Protein AF-A0A8S3X2J8-F1 (afdb_monomer_lite)

Secondary structure (DSSP, 8-state):
---PBPSSTT---BTTTSPBP---S-HHHHHHHTTT--B-SHHHHTS-HHHHHT---BGGGB--TTB-TTSPBPP--S--SS-HHHHHS-----TT---S------SS-EEEEEE-TTSSEEEEEETTS-EEEEESSSS--S-SEEE---SS-EEEEEE-SSEEEEEETTSEEEEEETTTTEEEEEE-SS-EEEEEE-TTSSEEEEEETTTEEEEEETTT--EEEEEES---TTS---EEE-TTSSEEEEE-TTSEEEEEETTT--EEEEEESSSSS---EEEE-SSSS-EEEEETTEEEEE-------

Radius of gyration: 22.68 Å; chains: 1; bounding box: 45×46×76 Å

Foldseek 3Di:
DDFDDFPDPPGPDTCVNANFDQADPDVLLSVLLLLVKQFQDPVPNPDDSVRNNPGRHTPVRTCPQLQDPVGAGDDDDDDAPDDPVCVVVPPDCPPVVDDPDDADEDPADWQDWDAEPSNQWIWTWFQSQKIFIDGPRDPDSHGSDIDNPGPGGWQEWDHYRFWIWIFGQQQWIWIAGSVSRDIDIDRNVFHFNEKDAAPVRQWMWTDGQVQWIWIAGPPVRDTQDIAHDAAAHVASKYKDAELVNQWIWTKHQQQKIFTAGNRPSDTPDIDHRDGNFTFRDKDHDNHFRWIWIDTDPDIDIDDDPPPPD

Structure (mmCIF, N/CA/C/O backbone):
data_AF-A0A8S3X2J8-F1
#
_entry.id   AF-A0A8S3X2J8-F1
#
loop_
_atom_site.group_PDB
_atom_site.id
_atom_site.type_symbol
_atom_site.label_atom_id
_atom_site.label_alt_id
_atom_site.label_comp_id
_atom_site.label_asym_id
_atom_site.label_entity_id
_atom_site.label_seq_id
_atom_site.pdbx_PDB_ins_code
_atom_site.Cartn_x
_atom_site.Cartn_y
_atom_site.Cartn_z
_atom_site.occupancy
_atom_site.B_iso_or_equiv
_atom_site.auth_seq_id
_atom_site.auth_comp_id
_atom_site.auth_asym_id
_atom_site.auth_atom_id
_atom_site.pdbx_PDB_model_num
ATOM 1 N N . MET A 1 1 ? -9.210 -8.186 -51.409 1.00 42.38 1 MET A N 1
ATOM 2 C CA . MET A 1 1 ? -8.776 -7.823 -50.042 1.00 42.38 1 MET A CA 1
ATOM 3 C C . MET A 1 1 ? -7.296 -8.148 -49.924 1.00 42.38 1 MET A C 1
ATOM 5 O O . MET A 1 1 ? -6.915 -9.258 -50.267 1.00 42.38 1 MET A O 1
ATOM 9 N N . VAL A 1 2 ? -6.448 -7.188 -49.550 1.00 43.62 2 VAL A N 1
ATOM 10 C CA . VAL A 1 2 ? -5.004 -7.436 -49.393 1.00 43.62 2 VAL A CA 1
ATOM 11 C C . VAL A 1 2 ? -4.789 -8.102 -48.035 1.00 43.62 2 VAL A C 1
ATOM 13 O O . VAL A 1 2 ? -4.982 -7.473 -46.996 1.00 43.62 2 VAL A O 1
ATOM 16 N N . TYR A 1 3 ? -4.435 -9.385 -48.041 1.00 51.72 3 TYR A N 1
ATOM 17 C CA . TYR A 1 3 ? -4.068 -10.121 -46.835 1.00 51.72 3 TYR A CA 1
ATOM 18 C C . TYR A 1 3 ? -2.726 -9.594 -46.319 1.00 51.72 3 TYR A C 1
ATOM 20 O O . TYR A 1 3 ? -1.675 -9.874 -46.892 1.00 51.72 3 TYR A O 1
ATOM 28 N N . GLU A 1 4 ? -2.750 -8.798 -45.253 1.00 58.69 4 GLU A N 1
ATOM 29 C CA . GLU A 1 4 ? -1.519 -8.364 -44.590 1.00 58.69 4 GLU A CA 1
ATOM 30 C C . GLU A 1 4 ? -0.873 -9.583 -43.902 1.00 58.69 4 GLU A C 1
ATOM 32 O O . GLU A 1 4 ? -1.542 -10.291 -43.151 1.00 58.69 4 GLU A O 1
ATOM 37 N N . LYS A 1 5 ? 0.404 -9.864 -44.192 1.00 66.25 5 LYS A N 1
ATOM 38 C CA . LYS A 1 5 ? 1.158 -11.007 -43.643 1.00 66.25 5 LYS A CA 1
ATOM 39 C C . LYS A 1 5 ? 2.042 -10.579 -42.467 1.00 66.25 5 LYS A C 1
ATOM 41 O O . LYS A 1 5 ? 2.512 -9.443 -42.422 1.00 66.25 5 LYS A O 1
ATOM 46 N N . CYS A 1 6 ? 2.279 -11.503 -41.534 1.00 72.62 6 CYS A N 1
ATOM 47 C CA . CYS A 1 6 ? 3.262 -11.342 -40.458 1.00 72.62 6 CYS A CA 1
ATOM 48 C C . CYS A 1 6 ? 4.673 -11.121 -41.034 1.00 72.62 6 CYS A C 1
ATOM 50 O O . CYS A 1 6 ? 5.041 -11.755 -42.022 1.00 72.62 6 CYS A O 1
ATOM 52 N N . CYS A 1 7 ? 5.477 -10.257 -40.410 1.00 76.56 7 CYS A N 1
ATOM 53 C CA . CYS A 1 7 ? 6.830 -9.941 -40.875 1.00 76.56 7 CYS A CA 1
ATOM 54 C C . CYS A 1 7 ? 7.906 -10.970 -40.481 1.00 76.56 7 CYS A C 1
ATOM 56 O O . CYS A 1 7 ? 9.069 -10.773 -40.821 1.00 76.56 7 CYS A O 1
ATOM 58 N N . ILE A 1 8 ? 7.547 -12.039 -39.761 1.00 78.19 8 ILE A N 1
ATOM 59 C CA . ILE A 1 8 ? 8.467 -13.130 -39.409 1.00 78.19 8 ILE A CA 1
ATOM 60 C C . ILE A 1 8 ? 8.517 -14.150 -40.542 1.00 78.19 8 ILE A C 1
ATOM 62 O O . ILE A 1 8 ? 7.490 -14.682 -40.971 1.00 78.19 8 ILE A O 1
ATOM 66 N N . SER A 1 9 ? 9.730 -14.449 -41.005 1.00 74.56 9 SER A N 1
ATOM 67 C CA . SER A 1 9 ? 9.983 -15.444 -42.049 1.00 74.56 9 SER A CA 1
ATOM 68 C C . SER A 1 9 ? 9.455 -16.823 -41.635 1.00 74.56 9 SER A C 1
ATOM 70 O O . SER A 1 9 ? 9.813 -17.320 -40.569 1.00 74.56 9 SER A O 1
ATOM 72 N N . GLY A 1 10 ? 8.616 -17.444 -42.470 1.00 70.75 10 GLY A N 1
ATOM 73 C CA . GLY A 1 10 ? 8.002 -18.753 -42.189 1.00 70.75 10 GLY A CA 1
ATOM 74 C C . GLY A 1 10 ? 6.707 -18.699 -41.367 1.00 70.75 10 GLY A C 1
ATOM 75 O O . GLY A 1 10 ? 6.120 -19.732 -41.052 1.00 70.75 10 GLY A O 1
ATOM 76 N N . CYS A 1 11 ? 6.217 -17.505 -41.023 1.00 68.12 11 CYS A N 1
ATOM 77 C CA . CYS A 1 11 ? 4.959 -17.336 -40.310 1.00 68.12 11 CYS A CA 1
ATOM 78 C C . CYS A 1 11 ? 3.752 -17.363 -41.272 1.00 68.12 11 CYS A C 1
ATOM 80 O O . CYS A 1 11 ? 3.426 -16.358 -41.900 1.00 68.12 11 CYS A O 1
ATOM 82 N N . ASN A 1 12 ? 3.053 -18.503 -41.353 1.00 67.50 12 ASN A N 1
ATOM 83 C CA . ASN A 1 12 ? 1.915 -18.702 -42.272 1.00 67.50 12 ASN A CA 1
ATOM 84 C C . ASN A 1 12 ? 0.564 -18.125 -41.792 1.00 67.50 12 ASN A C 1
ATOM 86 O O . ASN A 1 12 ? -0.451 -18.320 -42.452 1.00 67.50 12 ASN A O 1
ATOM 90 N N . THR A 1 13 ? 0.518 -17.425 -40.655 1.00 60.56 13 THR A N 1
ATOM 91 C CA . THR A 1 13 ? -0.733 -16.877 -40.099 1.00 60.56 13 THR A CA 1
ATOM 92 C C . THR A 1 13 ? -1.158 -15.598 -40.820 1.00 60.56 13 THR A C 1
ATOM 94 O O . THR A 1 13 ? -0.405 -14.622 -40.884 1.00 60.56 13 THR A O 1
ATOM 97 N N . THR A 1 14 ? -2.387 -15.599 -41.333 1.00 58.81 14 THR A N 1
ATOM 98 C CA . THR A 1 14 ? -3.095 -14.442 -41.898 1.00 58.81 14 THR A CA 1
ATOM 99 C C . THR A 1 14 ? -4.086 -13.872 -40.879 1.00 58.81 14 THR A C 1
ATOM 101 O O . THR A 1 14 ? -4.405 -14.514 -39.877 1.00 58.81 14 THR A O 1
ATOM 104 N N . ARG A 1 15 ? -4.615 -12.674 -41.158 1.00 52.03 15 ARG A N 1
ATOM 105 C CA . ARG A 1 15 ? -5.593 -11.961 -40.315 1.00 52.03 15 ARG A CA 1
ATOM 106 C C . ARG A 1 15 ? -6.897 -12.741 -40.046 1.00 52.03 15 ARG A C 1
ATOM 108 O O . ARG A 1 15 ? -7.597 -12.406 -39.100 1.00 52.03 15 ARG A O 1
ATOM 115 N N . GLU A 1 16 ? -7.212 -13.740 -40.875 1.00 49.22 16 GLU A N 1
ATOM 116 C CA . GLU A 1 16 ? -8.367 -14.643 -40.719 1.00 49.22 16 GLU A CA 1
ATOM 117 C C . GLU A 1 16 ? -8.062 -15.836 -39.800 1.00 49.22 16 GLU A C 1
ATOM 119 O O . GLU A 1 16 ? -8.964 -16.353 -39.155 1.00 49.22 16 GLU A O 1
ATOM 124 N N . THR A 1 17 ? -6.793 -16.250 -39.705 1.00 46.78 17 THR A N 1
ATOM 125 C CA . THR A 1 17 ? -6.368 -17.368 -38.843 1.00 46.78 17 THR A CA 1
ATOM 126 C C . THR A 1 17 ? -5.998 -16.932 -37.426 1.00 46.78 17 THR A C 1
ATOM 128 O O . THR A 1 17 ? -6.131 -17.728 -36.512 1.00 46.78 17 THR A O 1
ATOM 131 N N . HIS A 1 18 ? -5.554 -15.683 -37.240 1.00 47.47 18 HIS A N 1
ATOM 132 C CA . HIS A 1 18 ? -5.238 -15.066 -35.945 1.00 47.47 18 HIS A CA 1
ATOM 133 C C . HIS A 1 18 ? -5.311 -13.536 -36.066 1.00 47.47 18 HIS A C 1
ATOM 135 O O . HIS A 1 18 ? -5.036 -12.977 -37.136 1.00 47.47 18 HIS A O 1
ATOM 141 N N . ARG A 1 19 ? -5.630 -12.821 -34.975 1.00 51.28 19 ARG A N 1
ATOM 142 C CA . ARG A 1 19 ? -5.592 -11.350 -34.985 1.00 51.28 19 ARG A CA 1
ATOM 143 C C . ARG A 1 19 ? -4.129 -10.905 -35.106 1.00 51.28 19 ARG A C 1
ATOM 145 O O . ARG A 1 19 ? -3.283 -11.215 -34.275 1.00 51.28 19 ARG A O 1
ATOM 152 N N . LEU A 1 20 ? -3.798 -10.169 -36.169 1.00 50.56 20 LEU A N 1
ATOM 153 C CA . LEU A 1 20 ? -2.515 -9.461 -36.233 1.00 50.56 20 LEU A CA 1
ATOM 154 C C . LEU A 1 20 ? -2.519 -8.383 -35.149 1.00 50.56 20 LEU A C 1
ATOM 156 O O . LEU A 1 20 ? -3.393 -7.510 -35.168 1.00 50.56 20 LEU A O 1
ATOM 160 N N . PHE A 1 21 ? -1.553 -8.445 -34.233 1.00 49.91 21 PHE A N 1
ATOM 161 C CA . PHE A 1 21 ? -1.440 -7.479 -33.149 1.00 49.91 21 PHE A CA 1
ATOM 162 C C . PHE A 1 21 ? -1.192 -6.093 -33.757 1.00 49.91 21 PHE A C 1
ATOM 164 O O . PHE A 1 21 ? -0.255 -5.887 -34.533 1.00 49.91 21 PHE A O 1
ATOM 171 N N . ARG A 1 22 ? -2.077 -5.139 -33.462 1.00 49.62 22 ARG A N 1
ATOM 172 C CA . ARG A 1 22 ? -1.900 -3.730 -33.817 1.00 49.62 22 ARG A CA 1
ATOM 173 C C . ARG A 1 22 ? -1.877 -2.943 -32.525 1.00 49.62 22 ARG A C 1
ATOM 175 O O . ARG A 1 22 ? -2.877 -2.900 -31.818 1.00 49.62 22 ARG A O 1
ATOM 182 N N . PHE A 1 23 ? -0.747 -2.306 -32.247 1.00 49.66 23 PHE A N 1
ATOM 183 C CA . PHE A 1 23 ? -0.628 -1.434 -31.091 1.00 49.66 23 PHE A CA 1
ATOM 184 C C . PHE A 1 23 ? -1.665 -0.303 -31.156 1.00 49.66 23 PHE A C 1
ATOM 186 O O . PHE A 1 23 ? -1.852 0.264 -32.246 1.00 49.66 23 PHE A O 1
ATOM 193 N N . PRO A 1 24 ? -2.285 0.076 -30.020 1.00 43.91 24 PRO A N 1
ATOM 194 C CA . PRO A 1 24 ? -3.160 1.241 -29.939 1.00 43.91 24 PRO A CA 1
ATOM 195 C C . PRO A 1 24 ? -2.498 2.454 -30.595 1.00 43.91 24 PRO A C 1
ATOM 197 O O . PRO A 1 24 ? -1.284 2.615 -30.502 1.00 43.91 24 PRO A O 1
ATOM 200 N N . ARG A 1 25 ? -3.266 3.305 -31.285 1.00 45.25 25 ARG A N 1
ATOM 201 C CA . ARG A 1 25 ? -2.721 4.529 -31.911 1.00 45.25 25 ARG A CA 1
ATOM 202 C C . ARG A 1 25 ? -2.306 5.596 -30.889 1.00 45.25 25 ARG A C 1
ATOM 204 O O . ARG A 1 25 ? -1.673 6.564 -31.275 1.00 45.25 25 ARG A O 1
ATOM 211 N N . ASN A 1 26 ? -2.689 5.427 -29.624 1.00 48.25 26 ASN A N 1
ATOM 212 C CA . ASN A 1 26 ? -2.302 6.297 -28.522 1.00 48.25 26 ASN A CA 1
ATOM 213 C C . ASN A 1 26 ? -0.931 5.862 -27.982 1.00 48.25 26 ASN A C 1
ATOM 215 O O . ASN A 1 26 ? -0.803 4.749 -27.466 1.00 48.25 26 ASN A O 1
ATOM 219 N N . ASP A 1 27 ? 0.067 6.737 -28.099 1.00 47.94 27 ASP A N 1
ATOM 220 C CA . ASP A 1 27 ? 1.464 6.432 -27.779 1.00 47.94 27 ASP A CA 1
ATOM 221 C C . ASP A 1 27 ? 1.708 6.145 -26.284 1.00 47.94 27 ASP A C 1
ATOM 223 O O . ASP A 1 27 ? 2.544 5.303 -25.956 1.00 47.94 27 ASP A O 1
ATOM 227 N N . ASN A 1 28 ? 0.920 6.732 -25.374 1.00 45.38 28 ASN A N 1
ATOM 228 C CA . ASN A 1 28 ? 1.054 6.491 -23.930 1.00 45.38 28 ASN A CA 1
ATOM 229 C C . ASN A 1 28 ? 0.573 5.085 -23.539 1.00 45.38 28 ASN A C 1
ATOM 231 O O . ASN A 1 28 ? 1.267 4.358 -22.829 1.00 45.38 28 ASN A O 1
ATOM 235 N N . LEU A 1 29 ? -0.576 4.662 -24.077 1.00 44.09 29 LEU A N 1
ATOM 236 C CA . LEU A 1 29 ? -1.101 3.304 -23.885 1.00 44.09 29 LEU A CA 1
ATOM 237 C C . LEU A 1 29 ? -0.198 2.270 -24.561 1.00 44.09 29 LEU A C 1
ATOM 239 O O . LEU A 1 29 ? 0.088 1.213 -24.015 1.00 44.09 29 LEU A O 1
ATOM 243 N N . ARG A 1 30 ? 0.306 2.594 -25.749 1.00 49.44 30 ARG A N 1
ATOM 244 C CA . ARG A 1 30 ? 1.213 1.744 -26.518 1.00 49.44 30 ARG A CA 1
ATOM 245 C C . ARG A 1 30 ? 2.533 1.469 -25.779 1.00 49.44 30 ARG A C 1
ATOM 247 O O . ARG A 1 30 ? 2.997 0.332 -25.801 1.00 49.44 30 ARG A O 1
ATOM 254 N N . ASN A 1 31 ? 3.101 2.461 -25.093 1.00 48.91 31 ASN A N 1
ATOM 255 C CA . ASN A 1 31 ? 4.311 2.290 -24.281 1.00 48.91 31 ASN A CA 1
ATOM 256 C C . ASN A 1 31 ? 4.075 1.446 -23.023 1.00 48.91 31 ASN A C 1
ATOM 258 O O . ASN A 1 31 ? 4.927 0.624 -22.680 1.00 48.91 31 ASN A O 1
ATOM 262 N N . LEU A 1 32 ? 2.916 1.613 -22.380 1.00 46.06 32 LEU A N 1
ATOM 263 C CA . LEU A 1 32 ? 2.507 0.810 -21.229 1.00 46.06 32 LEU A CA 1
ATOM 264 C C . LEU A 1 32 ? 2.232 -0.647 -21.631 1.00 46.06 32 LEU A C 1
ATOM 266 O O . LEU A 1 32 ? 2.653 -1.562 -20.950 1.00 46.06 32 LEU A O 1
ATOM 270 N N . TRP A 1 33 ? 1.625 -0.901 -22.788 1.00 50.66 33 TRP A N 1
ATOM 271 C CA . TRP A 1 33 ? 1.426 -2.267 -23.288 1.00 50.66 33 TRP A CA 1
ATOM 272 C C . TRP A 1 33 ? 2.744 -2.969 -23.657 1.00 50.66 33 TRP A C 1
ATOM 274 O O . TRP A 1 33 ? 2.935 -4.150 -23.372 1.00 50.66 33 TRP A O 1
ATOM 284 N N . MET A 1 34 ? 3.695 -2.238 -24.246 1.00 51.41 34 MET A N 1
ATOM 285 C CA . MET A 1 34 ? 5.025 -2.759 -24.588 1.00 51.41 34 MET A CA 1
ATOM 286 C C . MET A 1 34 ? 5.905 -3.096 -23.375 1.00 51.41 34 MET A C 1
ATOM 288 O O . MET A 1 34 ? 6.981 -3.669 -23.561 1.00 51.41 34 MET A O 1
ATOM 292 N N . SER A 1 35 ? 5.512 -2.739 -22.147 1.00 49.50 35 SER A N 1
ATOM 293 C CA . SER A 1 35 ? 6.215 -3.196 -20.943 1.00 49.50 35 SER A CA 1
ATOM 294 C C . SER A 1 35 ? 5.775 -4.583 -20.469 1.00 49.50 35 SER A C 1
ATOM 296 O O . SER A 1 35 ? 6.534 -5.209 -19.734 1.00 49.50 35 SER A O 1
ATOM 298 N N . PHE A 1 36 ? 4.627 -5.091 -20.933 1.00 47.75 36 PHE A N 1
ATOM 299 C CA . PHE A 1 36 ? 4.082 -6.396 -20.527 1.00 47.75 36 PHE A CA 1
ATOM 300 C C . PHE A 1 36 ? 4.287 -7.507 -21.565 1.00 47.75 36 PHE A C 1
ATOM 302 O O . PHE A 1 36 ? 4.167 -8.686 -21.245 1.00 47.75 36 PHE A O 1
ATOM 309 N N . ILE A 1 37 ? 4.614 -7.152 -22.809 1.00 56.31 37 ILE A N 1
ATOM 310 C CA . ILE A 1 37 ? 4.761 -8.110 -23.906 1.00 56.31 37 ILE A CA 1
ATOM 311 C C . ILE A 1 37 ? 6.216 -8.581 -24.003 1.00 56.31 37 ILE A C 1
ATOM 313 O O . ILE A 1 37 ? 7.116 -7.801 -24.316 1.00 56.31 37 ILE A O 1
ATOM 317 N N . VAL A 1 38 ? 6.437 -9.881 -23.801 1.00 60.84 38 VAL A N 1
ATOM 318 C CA . VAL A 1 38 ? 7.754 -10.515 -23.939 1.00 60.84 38 VAL A CA 1
ATOM 319 C C . VAL A 1 38 ? 7.806 -11.254 -25.277 1.00 60.84 38 VAL A C 1
ATOM 321 O O . VAL A 1 38 ? 7.030 -12.191 -25.491 1.00 60.84 38 VAL A O 1
ATOM 324 N N . PRO A 1 39 ? 8.675 -10.846 -26.220 1.00 63.78 39 PRO A N 1
ATOM 325 C CA . PRO A 1 39 ? 8.840 -11.576 -27.466 1.00 63.78 39 PRO A CA 1
ATOM 326 C C . PRO A 1 39 ? 9.443 -12.953 -27.192 1.00 63.78 39 PRO A C 1
ATOM 328 O O . PRO A 1 39 ? 10.467 -13.061 -26.525 1.00 63.78 39 PRO A O 1
ATOM 331 N N . THR A 1 40 ? 8.842 -14.004 -27.745 1.00 63.69 40 THR A N 1
ATOM 332 C CA . THR A 1 40 ? 9.356 -15.382 -27.640 1.00 63.69 40 THR A CA 1
ATOM 333 C C . THR A 1 40 ? 10.160 -15.788 -28.872 1.00 63.69 40 THR A C 1
ATOM 335 O O . THR A 1 40 ? 10.905 -16.765 -28.846 1.00 63.69 40 THR A O 1
ATOM 338 N N . ASN A 1 41 ? 10.048 -15.028 -29.969 1.00 69.19 41 ASN A N 1
ATOM 339 C CA . ASN A 1 41 ? 10.807 -15.276 -31.189 1.00 69.19 41 ASN A CA 1
ATOM 340 C C . ASN A 1 41 ? 12.198 -14.600 -31.142 1.00 69.19 41 ASN A C 1
ATOM 342 O O . ASN A 1 41 ? 12.262 -13.379 -30.965 1.00 69.19 41 ASN A O 1
ATOM 346 N N . PRO A 1 42 ? 13.302 -15.327 -31.412 1.00 71.75 42 PRO A N 1
ATOM 347 C CA . PRO A 1 42 ? 14.658 -14.768 -31.451 1.00 71.75 42 PRO A CA 1
ATOM 348 C C . PRO A 1 42 ? 14.833 -13.537 -32.356 1.00 71.75 42 PRO A C 1
ATOM 350 O O . PRO A 1 42 ? 15.600 -12.640 -32.020 1.00 71.75 42 PRO A O 1
ATOM 353 N N . GLN A 1 43 ? 14.092 -13.446 -33.469 1.00 73.31 43 GLN A N 1
ATOM 354 C CA . GLN A 1 43 ? 14.133 -12.290 -34.380 1.00 73.31 43 GLN A CA 1
ATOM 355 C C . GLN A 1 43 ? 13.539 -11.011 -33.765 1.00 73.31 43 GLN A C 1
ATOM 357 O O . GLN A 1 43 ? 13.789 -9.918 -34.268 1.00 73.31 43 GLN A O 1
ATOM 362 N N . LEU A 1 44 ? 12.735 -11.140 -32.706 1.00 71.69 44 LEU A N 1
ATOM 363 C CA . LEU A 1 44 ? 12.082 -10.031 -32.011 1.00 71.69 44 LEU A CA 1
ATOM 364 C C . LEU A 1 44 ? 12.775 -9.664 -30.698 1.00 71.69 44 LEU A C 1
ATOM 366 O O . LEU A 1 44 ? 12.769 -8.496 -30.332 1.00 71.69 44 LEU A O 1
ATOM 370 N N . ILE A 1 45 ? 13.376 -10.639 -30.007 1.00 73.25 45 ILE A N 1
ATOM 371 C CA . ILE A 1 45 ? 14.055 -10.448 -28.710 1.00 73.25 45 ILE A CA 1
ATOM 372 C C . ILE A 1 45 ? 15.182 -9.410 -28.806 1.00 73.25 45 ILE A C 1
ATOM 374 O O . ILE A 1 45 ? 15.439 -8.671 -27.861 1.00 73.25 45 ILE A O 1
ATOM 378 N N . VAL A 1 46 ? 15.841 -9.338 -29.962 1.00 71.56 46 VAL A N 1
ATOM 379 C CA . VAL A 1 46 ? 16.964 -8.424 -30.218 1.00 71.56 46 VAL A CA 1
ATOM 380 C C . VAL A 1 46 ? 16.538 -6.999 -30.584 1.00 71.56 46 VAL A C 1
ATOM 382 O O . VAL A 1 46 ? 17.393 -6.134 -30.754 1.00 71.56 46 VAL A O 1
ATOM 385 N N . LEU A 1 47 ? 15.239 -6.747 -30.755 1.00 67.06 47 LEU A N 1
ATOM 386 C CA . LEU A 1 47 ? 14.728 -5.449 -31.188 1.00 67.06 47 LEU A CA 1
ATOM 387 C C . LEU A 1 47 ? 14.481 -4.526 -29.993 1.00 67.06 47 LEU A C 1
ATOM 389 O O . LEU A 1 47 ? 13.986 -4.946 -28.947 1.00 67.06 47 LEU A O 1
ATOM 393 N N . SER A 1 48 ? 14.764 -3.235 -30.171 1.00 64.50 48 SER A N 1
ATOM 394 C CA . SER A 1 48 ? 14.346 -2.215 -29.208 1.00 64.50 48 SER A CA 1
ATOM 395 C C . SER A 1 48 ? 12.816 -2.083 -29.180 1.00 64.50 48 SER A C 1
ATOM 397 O O . SER A 1 48 ? 12.123 -2.436 -30.141 1.00 64.50 48 SER A O 1
ATOM 399 N N . LYS A 1 49 ? 12.265 -1.522 -28.094 1.00 61.41 49 LYS A N 1
ATOM 400 C CA . LYS A 1 49 ? 10.815 -1.276 -27.975 1.00 61.41 49 LYS A CA 1
ATOM 401 C C . LYS A 1 49 ? 10.277 -0.462 -29.161 1.00 61.41 49 LYS A C 1
ATOM 403 O O . LYS A 1 49 ? 9.270 -0.837 -29.749 1.00 61.41 49 LYS A O 1
ATOM 408 N N . GLU A 1 50 ? 10.992 0.580 -29.582 1.00 64.06 50 GLU A N 1
ATOM 409 C CA . GLU A 1 50 ? 10.635 1.416 -30.741 1.00 64.06 50 GLU A CA 1
ATOM 410 C C . GLU A 1 50 ? 10.658 0.648 -32.071 1.00 64.06 50 GLU A C 1
ATOM 412 O O . GLU A 1 50 ? 9.820 0.864 -32.949 1.00 64.06 50 GLU A O 1
ATOM 417 N N . GLN A 1 51 ? 11.597 -0.287 -32.227 1.00 69.50 51 GLN A N 1
ATOM 418 C CA . GLN A 1 51 ? 11.664 -1.141 -33.409 1.00 69.50 51 GLN A CA 1
ATOM 419 C C . GLN A 1 51 ? 10.499 -2.133 -33.446 1.00 69.50 51 GLN A C 1
ATOM 421 O O . GLN A 1 51 ? 9.934 -2.350 -34.518 1.00 69.50 51 GLN A O 1
ATOM 426 N N . LEU A 1 52 ? 10.099 -2.691 -32.298 1.00 67.19 52 LEU A N 1
ATOM 427 C CA . LEU A 1 52 ? 8.947 -3.591 -32.188 1.00 67.19 52 LEU A CA 1
ATOM 428 C C . LEU A 1 52 ? 7.626 -2.890 -32.532 1.00 67.19 52 LEU A C 1
ATOM 430 O O . LEU A 1 52 ? 6.800 -3.476 -33.231 1.00 67.19 52 LEU A O 1
ATOM 434 N N . LEU A 1 53 ? 7.462 -1.621 -32.143 1.00 62.56 53 LEU A N 1
ATOM 435 C CA . LEU A 1 53 ? 6.261 -0.822 -32.436 1.00 62.56 53 LEU A CA 1
ATOM 436 C C . LEU A 1 53 ? 5.973 -0.655 -33.932 1.00 62.56 53 LEU A C 1
ATOM 438 O O . LEU A 1 53 ? 4.818 -0.510 -34.337 1.00 62.56 53 LEU A O 1
ATOM 442 N N . ASN A 1 54 ? 7.018 -0.712 -34.755 1.00 66.88 54 ASN A N 1
ATOM 443 C CA . ASN A 1 54 ? 6.927 -0.548 -36.202 1.00 66.88 54 ASN A CA 1
ATOM 444 C C . ASN A 1 54 ? 6.811 -1.882 -36.960 1.00 66.88 54 ASN A C 1
ATOM 446 O O . ASN A 1 54 ? 6.711 -1.894 -38.191 1.00 66.88 54 ASN A O 1
ATOM 450 N N . LYS A 1 55 ? 6.821 -3.020 -36.254 1.00 68.94 55 LYS A N 1
ATOM 451 C CA . LYS A 1 55 ? 6.742 -4.355 -36.856 1.00 68.94 55 LYS A CA 1
ATOM 452 C C . LYS A 1 55 ? 5.317 -4.896 -36.800 1.00 68.94 55 LYS A C 1
ATOM 454 O O . LYS A 1 55 ? 4.600 -4.751 -35.817 1.00 68.94 55 LYS A O 1
ATOM 459 N N . ARG A 1 56 ? 4.906 -5.568 -37.879 1.00 69.56 56 ARG A N 1
ATOM 460 C CA . ARG A 1 56 ? 3.618 -6.272 -37.956 1.00 69.56 56 ARG A CA 1
ATOM 461 C C . ARG A 1 56 ? 3.836 -7.738 -37.634 1.00 69.56 56 ARG A C 1
ATOM 463 O O . ARG A 1 56 ? 4.221 -8.519 -38.502 1.00 69.56 56 ARG A O 1
ATOM 470 N N . VAL A 1 57 ? 3.602 -8.094 -36.383 1.00 68.69 57 VAL A N 1
ATOM 471 C CA . VAL A 1 57 ? 3.929 -9.409 -35.841 1.00 68.69 57 VAL A CA 1
ATOM 472 C C . VAL A 1 57 ? 2.647 -10.103 -35.384 1.00 68.69 57 VAL A C 1
ATOM 474 O O . VAL A 1 57 ? 1.738 -9.476 -34.845 1.00 68.69 57 VAL A O 1
ATOM 477 N N . CYS A 1 58 ? 2.549 -11.405 -35.640 1.00 64.06 58 CYS A N 1
ATOM 478 C CA . CYS A 1 58 ? 1.455 -12.225 -35.131 1.00 64.06 58 CYS A CA 1
ATOM 479 C C . CYS A 1 58 ? 1.601 -12.441 -33.617 1.00 64.06 58 CYS A C 1
ATOM 481 O O . CYS A 1 58 ? 2.708 -12.676 -33.137 1.00 64.06 58 CYS A O 1
ATOM 483 N N . GLU A 1 59 ? 0.478 -12.419 -32.898 1.00 58.91 59 GLU A N 1
ATOM 484 C CA . GLU A 1 59 ? 0.397 -12.614 -31.444 1.00 58.91 59 GLU A CA 1
ATOM 485 C C . GLU A 1 59 ? 1.138 -13.864 -30.945 1.00 58.91 59 GLU A C 1
ATOM 487 O O . GLU A 1 59 ? 1.811 -13.800 -29.928 1.00 58.91 59 GLU A O 1
ATOM 492 N N . LYS A 1 60 ? 1.155 -14.954 -31.723 1.00 63.19 60 LYS A N 1
ATOM 493 C CA . LYS A 1 60 ? 1.849 -16.214 -31.391 1.00 63.19 60 LYS A CA 1
ATOM 494 C C . LYS A 1 60 ? 3.371 -16.114 -31.196 1.00 63.19 60 LYS A C 1
ATOM 496 O O . LYS A 1 60 ? 4.000 -17.085 -30.791 1.00 63.19 60 LYS A O 1
ATOM 501 N N . HIS A 1 61 ? 3.986 -15.002 -31.601 1.00 64.25 61 HIS A N 1
ATOM 502 C CA . HIS A 1 61 ? 5.422 -14.746 -31.420 1.00 64.25 61 HIS A CA 1
ATOM 503 C C . HIS A 1 61 ? 5.734 -13.921 -30.169 1.00 64.25 61 HIS A C 1
ATOM 505 O O . HIS A 1 61 ? 6.889 -13.553 -29.935 1.00 64.25 61 HIS A O 1
ATOM 511 N N . PHE A 1 62 ? 4.701 -13.632 -29.392 1.00 62.03 62 PHE A N 1
ATOM 512 C CA . PHE A 1 62 ? 4.776 -13.063 -28.067 1.00 62.03 62 PHE A CA 1
ATOM 513 C C . PHE A 1 62 ? 4.229 -14.087 -27.078 1.00 62.03 62 PHE A C 1
ATOM 515 O O . PHE A 1 62 ? 3.412 -14.935 -27.444 1.00 62.03 62 PHE A O 1
ATOM 522 N N . ASP A 1 63 ? 4.698 -14.036 -25.837 1.00 55.31 63 ASP A N 1
ATOM 523 C CA . ASP A 1 63 ? 4.158 -14.888 -24.784 1.00 55.31 63 ASP A CA 1
ATOM 524 C C . ASP A 1 63 ? 2.768 -14.372 -24.374 1.00 55.31 63 ASP A C 1
ATOM 526 O O . ASP A 1 63 ? 2.625 -13.547 -23.476 1.00 55.31 63 ASP A O 1
ATOM 530 N N . ILE A 1 64 ? 1.736 -14.797 -25.109 1.00 46.84 64 ILE A N 1
ATOM 531 C CA . ILE A 1 64 ? 0.318 -14.572 -24.774 1.00 46.84 64 ILE A CA 1
ATOM 532 C C . ILE A 1 64 ? -0.190 -15.582 -23.744 1.00 46.84 64 ILE A C 1
ATOM 534 O O . ILE A 1 64 ? -1.280 -15.407 -23.207 1.00 46.84 64 ILE A O 1
ATOM 538 N N . PHE A 1 65 ? 0.589 -16.622 -23.438 1.00 42.56 65 PHE A N 1
ATOM 539 C CA . PHE A 1 65 ? 0.183 -17.683 -22.520 1.00 42.56 65 PHE A CA 1
ATOM 540 C C . PHE A 1 65 ? 0.299 -17.284 -21.058 1.00 42.56 65 PHE A C 1
ATOM 542 O O . PHE A 1 65 ? 0.100 -18.120 -20.189 1.00 42.56 65 PHE A O 1
ATOM 549 N N . GLN A 1 66 ? 0.562 -16.014 -20.760 1.00 46.22 66 GLN A N 1
ATOM 550 C CA . GLN A 1 66 ? 0.530 -15.573 -19.385 1.00 46.22 66 GLN A CA 1
ATOM 551 C C . GLN A 1 66 ? -0.864 -15.549 -18.799 1.00 46.22 66 GLN A C 1
ATOM 553 O O . GLN A 1 66 ? -0.881 -15.472 -17.596 1.00 46.22 66 GLN A O 1
ATOM 558 N N . PHE A 1 67 ? -1.983 -15.650 -19.525 1.00 44.16 67 PHE A N 1
ATOM 559 C CA . PHE A 1 67 ? -3.309 -15.643 -18.895 1.00 44.16 67 PHE A CA 1
ATOM 560 C C . PHE A 1 67 ? -4.256 -16.702 -19.475 1.00 44.16 67 PHE A C 1
ATOM 562 O O . PHE A 1 67 ? -4.241 -16.956 -20.678 1.00 44.16 67 PHE A O 1
ATOM 569 N N . ASP A 1 68 ? -5.060 -17.338 -18.621 1.00 42.44 68 ASP A N 1
ATOM 570 C CA . ASP A 1 68 ? -6.132 -18.240 -19.040 1.00 42.44 68 ASP A CA 1
ATOM 571 C C . ASP A 1 68 ? -7.334 -17.467 -19.616 1.00 42.44 68 ASP A C 1
ATOM 573 O O . ASP A 1 68 ? -7.374 -16.234 -19.634 1.00 42.44 68 ASP A O 1
ATOM 577 N N . ASN A 1 69 ? -8.337 -18.203 -20.099 1.00 35.00 69 ASN A N 1
ATOM 578 C CA . ASN A 1 69 ? -9.554 -17.623 -20.679 1.00 35.00 69 ASN A CA 1
ATOM 579 C C . ASN A 1 69 ? -10.396 -16.822 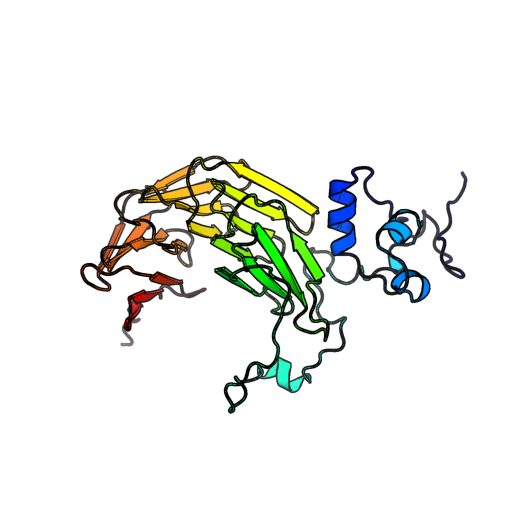-19.662 1.00 35.00 69 ASN A C 1
ATOM 581 O O . ASN A 1 69 ? -11.329 -16.132 -20.069 1.00 35.00 69 ASN A O 1
ATOM 585 N N . GLU A 1 70 ? -10.078 -16.909 -18.366 1.00 37.44 70 GLU A N 1
ATOM 586 C CA . GLU A 1 70 ? -10.684 -16.138 -17.274 1.00 37.44 70 GLU A CA 1
ATOM 587 C C . GLU A 1 70 ? -9.818 -14.928 -16.866 1.00 37.44 70 GLU A C 1
ATOM 589 O O . GLU A 1 70 ? -10.192 -14.164 -15.976 1.00 37.44 70 GLU A O 1
ATOM 594 N N . GLY A 1 71 ? -8.672 -14.712 -17.522 1.00 33.72 71 GLY A N 1
ATOM 595 C CA . GLY A 1 71 ? -7.758 -13.610 -17.233 1.00 33.72 71 GLY A CA 1
ATOM 596 C C . GLY A 1 71 ? -6.859 -13.839 -16.014 1.00 33.72 71 GLY A C 1
ATOM 597 O O . GLY A 1 71 ? -6.362 -12.858 -15.458 1.00 33.72 71 GLY A O 1
ATOM 598 N N . ARG A 1 72 ? -6.634 -15.093 -15.587 1.00 38.50 72 ARG A N 1
ATOM 599 C CA . ARG A 1 72 ? -5.701 -15.456 -14.498 1.00 38.50 72 ARG A CA 1
ATOM 600 C C . ARG A 1 72 ? -4.350 -15.881 -15.030 1.00 38.50 72 ARG A C 1
ATOM 602 O O . ARG A 1 72 ? -4.288 -16.547 -16.057 1.00 38.50 72 ARG A O 1
ATOM 609 N N . ARG A 1 73 ? -3.266 -15.535 -14.329 1.00 42.41 73 ARG A N 1
ATOM 610 C CA . ARG A 1 73 ? -1.925 -15.738 -14.876 1.00 42.41 73 ARG A CA 1
ATOM 611 C C . ARG A 1 73 ? -1.523 -17.225 -14.889 1.00 42.41 73 ARG A C 1
ATOM 613 O O . ARG A 1 73 ? -1.527 -17.843 -13.830 1.00 42.41 73 ARG A O 1
ATOM 620 N N . LEU A 1 74 ? -1.135 -17.814 -16.026 1.00 41.06 74 LEU A N 1
ATOM 621 C CA . LEU A 1 74 ? -0.602 -19.187 -16.050 1.00 41.06 74 LEU A CA 1
ATOM 622 C C . LEU A 1 74 ? 0.861 -19.188 -15.576 1.00 41.06 74 LEU A C 1
ATOM 624 O O . LEU A 1 74 ? 1.691 -18.408 -16.049 1.00 41.06 74 LEU A O 1
ATOM 628 N N . ARG A 1 75 ? 1.171 -20.054 -14.603 1.00 39.75 75 ARG A N 1
ATOM 629 C CA . ARG A 1 75 ? 2.509 -20.182 -14.012 1.00 39.75 75 ARG A CA 1
ATOM 630 C C . ARG A 1 75 ? 3.500 -20.815 -15.001 1.00 39.75 75 ARG A C 1
ATOM 632 O O . ARG A 1 75 ? 3.156 -21.748 -15.719 1.00 39.75 75 ARG A O 1
ATOM 639 N N . TYR A 1 76 ? 4.752 -20.358 -14.907 1.00 40.53 76 TYR A N 1
ATOM 640 C CA . TYR A 1 76 ? 5.982 -20.937 -15.478 1.00 40.53 76 TYR A CA 1
ATOM 641 C C . TYR A 1 76 ? 6.277 -20.651 -16.964 1.00 40.53 76 TYR A C 1
ATOM 643 O O . TYR A 1 76 ? 6.000 -21.464 -17.839 1.00 40.53 76 TYR A O 1
ATOM 651 N N . SER A 1 77 ? 6.990 -19.552 -17.245 1.00 34.25 77 SER A N 1
ATOM 652 C CA . SER A 1 77 ? 7.746 -19.413 -18.508 1.00 34.25 77 SER A CA 1
ATOM 653 C C . SER A 1 77 ? 9.154 -18.809 -18.372 1.00 34.25 77 SER A C 1
ATOM 655 O O . SER A 1 77 ? 9.796 -18.511 -19.378 1.00 34.25 77 SER A O 1
ATOM 657 N N . TYR A 1 78 ? 9.705 -18.720 -17.155 1.00 31.44 78 TYR A N 1
ATOM 658 C CA . TYR A 1 78 ? 11.118 -18.374 -16.953 1.00 31.44 78 TYR A CA 1
ATOM 659 C C . TYR A 1 78 ? 11.885 -19.534 -16.317 1.00 31.44 78 TYR A C 1
ATOM 661 O O . TYR A 1 78 ? 11.343 -20.187 -15.422 1.00 31.44 78 TYR A O 1
ATOM 669 N N . PRO A 1 79 ? 13.146 -19.788 -16.721 1.00 32.47 79 PRO A N 1
ATOM 670 C CA . PRO A 1 79 ? 14.027 -20.667 -15.970 1.00 32.47 79 PRO A CA 1
ATOM 671 C C . PRO A 1 79 ? 14.236 -20.057 -14.583 1.00 32.47 79 PRO A C 1
ATOM 673 O O . PRO A 1 79 ? 14.951 -19.068 -14.414 1.00 32.47 79 PRO A O 1
ATOM 676 N N . SER A 1 80 ? 13.548 -20.632 -13.602 1.00 37.00 80 SER A N 1
ATOM 677 C CA . SER A 1 80 ? 13.718 -20.309 -12.197 1.00 37.00 80 SER A CA 1
ATOM 678 C C . SER A 1 80 ? 15.157 -20.614 -11.777 1.00 37.00 80 SER A C 1
ATOM 680 O O . SER A 1 80 ? 15.693 -21.680 -12.074 1.00 37.00 80 SER A O 1
ATOM 682 N N . LEU A 1 81 ? 15.797 -19.672 -11.081 1.00 40.56 81 LEU A N 1
ATOM 683 C CA . LEU A 1 81 ? 17.086 -19.911 -10.418 1.00 40.56 81 LEU A CA 1
ATOM 684 C C . LEU A 1 81 ? 16.951 -20.732 -9.137 1.00 40.56 81 LEU A C 1
ATOM 686 O O . LEU A 1 81 ? 17.967 -21.157 -8.596 1.00 40.56 81 LEU A O 1
ATOM 690 N N . LEU A 1 82 ? 15.718 -20.917 -8.674 1.00 39.78 82 LEU A N 1
ATOM 691 C CA . LEU A 1 82 ? 15.358 -21.816 -7.596 1.00 39.78 82 LEU A CA 1
ATOM 692 C C . LEU A 1 82 ? 14.937 -23.150 -8.212 1.00 39.78 82 LEU A C 1
ATOM 694 O O . LEU A 1 82 ? 14.098 -23.191 -9.114 1.00 39.78 82 LEU A O 1
ATOM 698 N N . THR A 1 83 ? 15.531 -24.235 -7.743 1.00 45.38 83 THR A N 1
ATOM 699 C CA . THR A 1 83 ? 15.069 -25.593 -8.029 1.00 45.38 83 THR A CA 1
ATOM 700 C C . THR A 1 83 ? 13.612 -25.757 -7.591 1.00 45.38 83 THR A C 1
ATOM 702 O O . THR A 1 83 ? 13.157 -25.076 -6.672 1.00 45.38 83 THR A O 1
ATOM 705 N N . ASP A 1 84 ? 12.876 -26.687 -8.201 1.00 45.53 84 ASP A N 1
ATOM 706 C CA . ASP A 1 84 ? 11.475 -26.949 -7.833 1.00 45.53 84 ASP A CA 1
ATOM 707 C C . ASP A 1 84 ? 11.311 -27.238 -6.327 1.00 45.53 84 ASP A C 1
ATOM 709 O O . ASP A 1 84 ? 10.307 -26.861 -5.729 1.00 45.53 84 ASP A O 1
ATOM 713 N N . ASN A 1 85 ? 12.343 -27.799 -5.684 1.00 42.22 85 ASN A N 1
ATOM 714 C CA . ASN A 1 85 ? 12.405 -27.986 -4.232 1.00 42.22 85 ASN A CA 1
ATOM 715 C C . ASN A 1 85 ? 12.529 -26.671 -3.443 1.00 42.22 85 ASN A C 1
ATOM 717 O O . ASN A 1 85 ? 11.901 -26.530 -2.400 1.00 42.22 85 ASN A O 1
ATOM 721 N N . GLU A 1 86 ? 13.316 -25.702 -3.910 1.00 44.00 86 GLU A N 1
ATOM 722 C CA . GLU A 1 86 ? 13.463 -24.387 -3.262 1.00 44.00 86 GLU A CA 1
ATOM 723 C C . GLU A 1 86 ? 12.194 -23.530 -3.397 1.00 44.00 86 GLU A C 1
ATOM 725 O O . GLU A 1 86 ? 11.897 -22.719 -2.521 1.00 44.00 86 GLU A O 1
ATOM 730 N N . ILE A 1 87 ? 11.423 -23.734 -4.469 1.00 48.22 87 ILE A N 1
ATOM 731 C CA . ILE A 1 87 ? 10.107 -23.112 -4.662 1.00 48.22 87 ILE A CA 1
ATOM 732 C C . ILE A 1 87 ? 9.056 -23.803 -3.784 1.00 48.22 87 ILE A C 1
ATOM 734 O O . ILE A 1 87 ? 8.277 -23.128 -3.117 1.00 48.22 87 ILE A O 1
ATOM 738 N N . ALA A 1 88 ? 9.043 -25.141 -3.755 1.00 43.72 88 ALA A N 1
ATOM 739 C CA . ALA A 1 88 ? 8.060 -25.928 -3.008 1.00 43.72 88 ALA A CA 1
ATOM 740 C C . ALA A 1 88 ? 8.219 -25.821 -1.484 1.00 43.72 88 ALA A C 1
ATOM 742 O O . ALA A 1 88 ? 7.232 -25.914 -0.758 1.00 43.72 88 ALA A O 1
ATOM 743 N N . HIS A 1 89 ? 9.443 -25.617 -0.995 1.00 43.91 89 HIS A N 1
ATOM 744 C CA . HIS A 1 89 ? 9.717 -25.514 0.439 1.00 43.91 89 HIS A CA 1
ATOM 745 C C . HIS A 1 89 ? 9.858 -24.076 0.944 1.00 43.91 89 HIS A C 1
ATOM 747 O O . HIS A 1 89 ? 9.976 -23.881 2.154 1.00 43.91 89 HIS A O 1
ATOM 753 N N . GLY A 1 90 ? 9.814 -23.085 0.041 1.00 42.97 90 GLY A N 1
ATOM 754 C CA . GLY A 1 90 ? 10.309 -21.740 0.305 1.00 42.97 90 GLY A CA 1
ATOM 755 C C . GLY A 1 90 ? 11.805 -21.800 0.606 1.00 42.97 90 GLY A C 1
ATOM 756 O O . GLY A 1 90 ? 12.272 -22.655 1.350 1.00 42.97 90 GLY A O 1
ATOM 757 N N . VAL A 1 91 ? 12.615 -20.909 0.045 1.00 45.59 91 VAL A N 1
ATOM 758 C CA . VAL A 1 91 ? 13.986 -20.779 0.547 1.00 45.59 91 VAL A CA 1
ATOM 759 C C . VAL A 1 91 ? 13.853 -20.252 1.979 1.00 45.59 91 VAL A C 1
ATOM 761 O O . VAL A 1 91 ? 13.436 -19.099 2.131 1.00 45.59 91 VAL A O 1
ATOM 764 N N . PRO A 1 92 ? 14.155 -21.033 3.040 1.00 45.06 92 PRO A N 1
ATOM 765 C CA . PRO A 1 92 ? 14.311 -20.422 4.348 1.00 45.06 92 PRO A CA 1
ATOM 766 C C . PRO A 1 92 ? 15.388 -19.355 4.175 1.00 45.06 92 PRO A C 1
ATOM 768 O O . PRO A 1 92 ? 16.367 -19.616 3.468 1.00 45.06 92 PRO A O 1
ATOM 771 N N . LEU A 1 93 ? 15.197 -18.164 4.767 1.00 46.19 93 LEU A N 1
ATOM 772 C CA . LEU A 1 93 ? 16.269 -17.178 4.961 1.00 46.19 93 LEU A CA 1
ATOM 773 C C . LEU A 1 93 ? 17.557 -17.968 5.143 1.00 46.19 93 LEU A C 1
ATOM 775 O O . LEU A 1 93 ? 17.640 -18.758 6.087 1.00 46.19 93 LEU A O 1
ATOM 779 N N . THR A 1 94 ? 18.470 -17.884 4.169 1.00 45.88 94 THR A N 1
ATOM 780 C CA . THR A 1 94 ? 19.689 -18.691 4.190 1.00 45.88 94 THR A CA 1
ATOM 781 C C . THR A 1 94 ? 20.249 -18.565 5.597 1.00 45.88 94 THR A C 1
ATOM 783 O O . THR A 1 94 ? 20.295 -17.454 6.121 1.00 45.88 94 THR A O 1
ATOM 786 N N . ALA A 1 95 ? 20.604 -19.675 6.253 1.00 52.66 95 ALA A N 1
ATOM 787 C CA . ALA A 1 95 ? 21.007 -19.686 7.669 1.00 52.66 95 ALA A CA 1
ATOM 788 C C . ALA A 1 95 ? 22.141 -18.683 8.010 1.00 52.66 95 ALA A C 1
ATOM 790 O O . ALA A 1 95 ? 22.472 -18.467 9.170 1.00 52.66 95 ALA A O 1
ATOM 791 N N . THR A 1 96 ? 22.734 -18.065 6.985 1.00 60.03 96 THR A N 1
ATOM 792 C CA . THR A 1 96 ? 23.732 -17.000 7.007 1.00 60.03 96 THR A CA 1
ATOM 793 C C . THR A 1 96 ? 23.176 -15.575 7.174 1.00 60.03 96 THR A C 1
ATOM 795 O O . THR A 1 96 ? 23.971 -14.669 7.417 1.00 60.03 96 THR A O 1
ATOM 798 N N . GLY A 1 97 ? 21.868 -15.330 7.010 1.00 66.69 97 GLY A N 1
ATOM 799 C CA . GLY A 1 97 ? 21.244 -13.999 7.101 1.00 66.69 97 GLY A CA 1
ATOM 800 C C . GLY A 1 97 ? 21.690 -13.001 6.020 1.00 66.69 97 GLY A C 1
ATOM 801 O O . GLY A 1 97 ? 21.492 -11.796 6.167 1.00 66.69 97 GLY A O 1
ATOM 802 N N . GLN A 1 98 ? 22.334 -13.473 4.947 1.00 76.12 98 GLN A N 1
ATOM 803 C CA . GLN A 1 98 ? 22.897 -12.620 3.895 1.00 76.12 98 GLN A CA 1
ATOM 804 C C . GLN A 1 98 ? 21.872 -12.333 2.785 1.00 76.12 98 GLN A C 1
ATOM 806 O O . GLN A 1 98 ? 21.140 -13.241 2.381 1.00 76.12 98 GLN A O 1
ATOM 811 N N . PRO A 1 99 ? 21.839 -11.107 2.219 1.00 77.75 99 PRO A N 1
ATOM 812 C CA . PRO A 1 99 ? 20.949 -10.795 1.108 1.00 77.75 99 PRO A CA 1
ATOM 813 C C . PRO A 1 99 ? 21.333 -11.612 -0.131 1.00 77.75 99 PRO A C 1
ATOM 815 O O . PRO A 1 99 ? 22.459 -11.527 -0.618 1.00 77.75 99 PRO A O 1
ATOM 818 N N . ILE A 1 100 ? 20.372 -12.357 -0.682 1.00 79.19 100 ILE A N 1
ATOM 819 C CA . ILE A 1 100 ? 20.569 -13.164 -1.898 1.00 79.19 100 ILE A CA 1
ATOM 820 C C . ILE A 1 100 ? 20.799 -12.254 -3.119 1.00 79.19 100 ILE A C 1
ATOM 822 O O . ILE A 1 100 ? 21.571 -12.591 -4.018 1.00 79.19 100 ILE A O 1
ATOM 826 N N . ARG A 1 101 ? 20.144 -11.082 -3.162 1.00 80.44 101 ARG A N 1
ATOM 827 C CA . ARG A 1 101 ? 20.271 -10.077 -4.234 1.00 80.44 101 ARG A CA 1
ATOM 828 C C . ARG A 1 101 ? 20.149 -8.653 -3.704 1.00 80.44 101 ARG A C 1
ATOM 830 O O . ARG A 1 101 ? 19.555 -8.419 -2.656 1.00 80.44 101 ARG A O 1
ATOM 837 N N . ARG A 1 102 ? 20.701 -7.695 -4.458 1.00 86.75 102 ARG A N 1
ATOM 838 C CA . ARG A 1 102 ? 20.625 -6.255 -4.171 1.00 86.75 102 ARG A CA 1
ATOM 839 C C . ARG A 1 102 ? 20.267 -5.486 -5.441 1.00 86.75 102 ARG A C 1
ATOM 841 O O . ARG A 1 102 ? 21.143 -5.236 -6.261 1.00 86.75 102 ARG A O 1
ATOM 848 N N . TYR A 1 103 ? 19.013 -5.070 -5.562 1.00 90.50 103 TYR A N 1
ATOM 849 C CA . TYR A 1 103 ? 18.563 -4.211 -6.656 1.00 90.50 103 TYR A CA 1
ATOM 850 C C . TYR A 1 103 ? 19.047 -2.770 -6.445 1.00 90.50 103 TYR A C 1
ATOM 852 O O . TYR A 1 103 ? 18.904 -2.214 -5.356 1.00 90.50 103 TYR A O 1
ATOM 860 N N . ARG A 1 104 ? 19.663 -2.173 -7.472 1.00 88.12 104 ARG A N 1
ATOM 861 C CA . ARG A 1 104 ? 20.264 -0.826 -7.423 1.00 88.12 104 ARG A CA 1
ATOM 862 C C . ARG A 1 104 ? 19.800 0.017 -8.610 1.00 88.12 104 ARG A C 1
ATOM 864 O O . ARG A 1 104 ? 20.566 0.236 -9.542 1.00 88.12 104 ARG A O 1
ATOM 871 N N . GLY A 1 105 ? 18.544 0.458 -8.589 1.00 90.19 105 GLY A N 1
ATOM 872 C CA . GLY A 1 105 ? 18.009 1.332 -9.645 1.00 90.19 105 GLY A CA 1
ATOM 873 C C . GLY A 1 105 ? 17.251 2.567 -9.163 1.00 90.19 105 GLY A C 1
ATOM 874 O O . GLY A 1 105 ? 17.046 3.468 -9.968 1.00 90.19 105 GLY A O 1
ATOM 875 N N . HIS A 1 106 ? 16.884 2.651 -7.882 1.00 97.25 106 HIS A N 1
ATOM 876 C CA . HIS A 1 106 ? 16.368 3.897 -7.317 1.00 97.25 106 HIS A CA 1
ATOM 877 C C . HIS A 1 106 ? 17.497 4.910 -7.102 1.00 97.25 106 HIS A C 1
ATOM 879 O O . HIS A 1 106 ? 18.610 4.544 -6.716 1.00 97.25 106 HIS A O 1
ATOM 885 N N . ALA A 1 107 ? 17.198 6.182 -7.357 1.00 97.25 107 ALA A N 1
ATOM 886 C CA . ALA A 1 107 ? 18.119 7.303 -7.174 1.00 97.25 107 ALA A CA 1
ATOM 887 C C . ALA A 1 107 ? 18.081 7.874 -5.745 1.00 97.25 107 ALA A C 1
ATOM 889 O O . ALA A 1 107 ? 18.917 8.704 -5.394 1.00 97.25 107 ALA A O 1
ATOM 890 N N . SER A 1 108 ? 17.120 7.435 -4.929 1.00 97.81 108 SER A N 1
ATOM 891 C CA . SER A 1 108 ? 16.938 7.864 -3.542 1.00 97.81 108 SER A CA 1
ATOM 892 C C .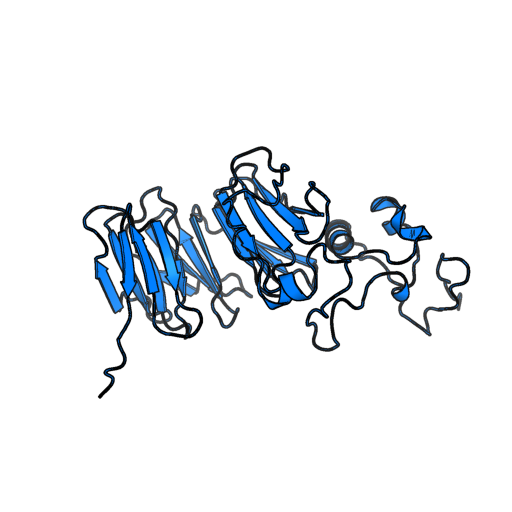 SER A 1 108 ? 16.424 6.712 -2.666 1.00 97.81 108 SER A C 1
ATOM 894 O O . SER A 1 108 ? 16.373 5.556 -3.095 1.00 97.81 108 SER A O 1
ATOM 896 N N . THR A 1 109 ? 16.091 7.024 -1.416 1.00 97.25 109 THR A N 1
ATOM 897 C CA . THR A 1 109 ? 15.604 6.082 -0.404 1.00 97.25 109 THR A CA 1
ATOM 898 C C . THR A 1 109 ? 14.340 5.360 -0.864 1.00 97.25 109 THR A C 1
ATOM 900 O O . THR A 1 109 ? 13.361 5.991 -1.257 1.00 97.25 109 THR A O 1
ATOM 903 N N . VAL A 1 110 ? 14.349 4.031 -0.742 1.00 97.50 110 VAL A N 1
ATOM 904 C CA . VAL A 1 110 ? 13.165 3.183 -0.924 1.00 97.50 110 VAL A CA 1
ATOM 905 C C . VAL A 1 110 ? 12.288 3.293 0.318 1.00 97.50 110 VAL A C 1
ATOM 907 O O . VAL A 1 110 ? 12.760 3.051 1.427 1.00 97.50 110 VAL A O 1
ATOM 910 N N . THR A 1 111 ? 11.026 3.658 0.130 1.00 96.00 111 THR A N 1
ATOM 911 C CA . THR A 1 111 ? 10.062 3.919 1.212 1.00 96.00 111 THR A CA 1
ATOM 912 C C . THR A 1 111 ? 9.131 2.743 1.461 1.00 96.00 111 THR A C 1
ATOM 914 O O . THR A 1 111 ? 8.689 2.532 2.584 1.00 96.00 111 THR A O 1
ATOM 917 N N . CYS A 1 112 ? 8.839 1.957 0.426 1.00 94.69 112 CYS A N 1
ATOM 918 C CA . CYS A 1 112 ? 7.917 0.833 0.506 1.00 94.69 112 CYS A CA 1
ATOM 919 C C . CYS A 1 112 ? 8.269 -0.244 -0.523 1.00 94.69 112 CYS A C 1
ATOM 921 O O . CYS A 1 112 ? 8.834 0.039 -1.584 1.00 94.69 112 CYS A O 1
ATOM 923 N N . VAL A 1 113 ? 7.922 -1.491 -0.201 1.00 95.75 113 VAL A N 1
ATOM 924 C CA . VAL A 1 113 ? 8.088 -2.653 -1.079 1.00 95.75 113 VAL A CA 1
ATOM 925 C C . VAL A 1 113 ? 6.894 -3.595 -0.951 1.00 95.75 113 VAL A C 1
ATOM 927 O O . VAL A 1 113 ? 6.350 -3.771 0.140 1.00 95.75 113 VAL A O 1
ATOM 930 N N . LYS A 1 114 ? 6.508 -4.232 -2.055 1.00 92.31 114 LYS A N 1
ATOM 931 C CA . LYS A 1 114 ? 5.504 -5.302 -2.100 1.00 92.31 114 LYS A CA 1
ATOM 932 C C . LYS A 1 114 ? 5.895 -6.356 -3.124 1.00 92.31 114 LYS A C 1
ATOM 934 O O . LYS A 1 114 ? 6.488 -6.040 -4.152 1.00 92.31 114 LYS A O 1
ATOM 939 N N . PHE A 1 115 ? 5.532 -7.602 -2.857 1.00 85.62 115 PHE A N 1
ATOM 940 C CA . PHE A 1 115 ? 5.490 -8.627 -3.893 1.00 85.62 115 PHE A CA 1
ATOM 941 C C . PHE A 1 115 ? 4.157 -8.559 -4.637 1.00 85.62 115 PHE A C 1
ATOM 943 O O . PHE A 1 115 ? 3.158 -8.097 -4.087 1.00 85.62 115 PHE A O 1
ATOM 950 N N . ASN A 1 116 ? 4.139 -9.044 -5.875 1.00 83.94 116 ASN A N 1
ATOM 951 C CA . ASN A 1 116 ? 2.887 -9.489 -6.479 1.00 83.94 116 ASN A CA 1
ATOM 952 C C . ASN A 1 116 ? 2.422 -10.810 -5.838 1.00 83.94 116 ASN A C 1
ATOM 954 O O . ASN A 1 116 ? 3.207 -11.480 -5.173 1.00 83.94 116 ASN A O 1
ATOM 958 N N . GLU A 1 117 ? 1.174 -11.215 -6.081 1.00 77.81 117 GLU A N 1
ATOM 959 C CA . GLU A 1 117 ? 0.591 -12.424 -5.465 1.00 77.81 117 GLU A CA 1
ATOM 960 C C . GLU A 1 117 ? 1.436 -13.691 -5.704 1.00 77.81 117 GLU A C 1
ATOM 962 O O . GLU A 1 117 ? 1.652 -14.487 -4.796 1.00 77.81 117 GLU A O 1
ATOM 967 N N . GLU A 1 118 ? 2.025 -13.827 -6.894 1.00 74.44 118 GLU A N 1
ATOM 968 C CA . GLU A 1 118 ? 2.880 -14.967 -7.257 1.00 74.44 118 GLU A CA 1
ATOM 969 C C . GLU A 1 118 ? 4.333 -14.857 -6.754 1.00 74.44 118 GLU A C 1
ATOM 971 O O . GLU A 1 118 ? 5.148 -15.739 -7.012 1.00 74.44 118 GLU A O 1
ATOM 976 N N . SER A 1 119 ? 4.703 -13.759 -6.086 1.00 79.06 119 SER A N 1
ATOM 977 C CA . SER A 1 119 ? 6.064 -13.475 -5.592 1.00 79.06 119 SER A CA 1
ATOM 978 C C . SER A 1 119 ? 7.182 -13.487 -6.654 1.00 79.06 119 SER A C 1
ATOM 980 O O . SER A 1 119 ? 8.375 -13.478 -6.337 1.00 79.06 119 SER A O 1
ATOM 982 N N . THR A 1 120 ? 6.815 -13.444 -7.935 1.00 78.44 120 THR A N 1
ATOM 983 C CA . THR A 1 120 ? 7.737 -13.391 -9.083 1.00 78.44 120 THR A CA 1
ATOM 984 C C . THR A 1 120 ? 8.252 -11.982 -9.375 1.00 78.44 120 THR A C 1
ATOM 986 O O . THR A 1 120 ? 9.222 -11.804 -10.106 1.00 78.44 120 THR A O 1
ATOM 989 N N . MET A 1 121 ? 7.550 -10.968 -8.872 1.00 82.31 121 MET A N 1
ATOM 990 C CA . MET A 1 121 ? 7.879 -9.561 -9.053 1.00 82.31 121 MET A CA 1
ATOM 991 C C . MET A 1 121 ? 7.911 -8.881 -7.692 1.00 82.31 121 MET A C 1
ATOM 993 O O . MET A 1 121 ? 6.972 -9.014 -6.908 1.00 82.31 121 MET A O 1
ATOM 997 N N . ALA A 1 122 ? 8.963 -8.111 -7.44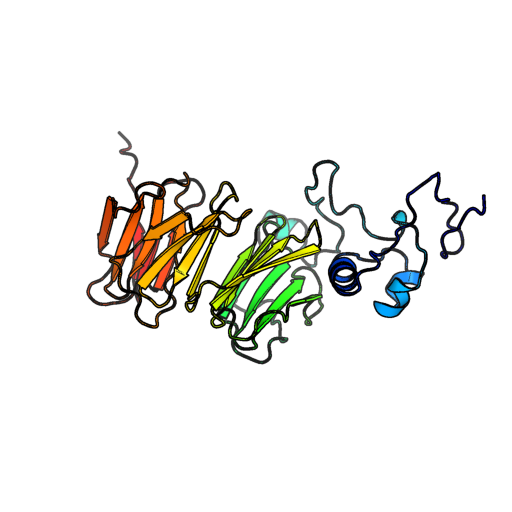1 1.00 89.62 122 ALA A N 1
ATOM 998 C CA . ALA A 1 122 ? 8.976 -7.129 -6.370 1.00 89.62 122 ALA A CA 1
ATOM 999 C C . ALA A 1 122 ? 8.684 -5.751 -6.967 1.00 89.62 122 ALA A C 1
ATOM 1001 O O . ALA A 1 122 ? 9.159 -5.419 -8.052 1.00 89.62 122 ALA A O 1
ATOM 1002 N N . ILE A 1 123 ? 7.909 -4.944 -6.259 1.00 95.25 123 ILE A N 1
ATOM 1003 C CA . ILE A 1 123 ? 7.553 -3.580 -6.632 1.00 95.25 123 ILE A CA 1
ATOM 1004 C C . ILE A 1 123 ? 7.992 -2.680 -5.485 1.00 95.25 123 ILE A C 1
ATOM 1006 O O . ILE A 1 123 ? 7.709 -2.979 -4.326 1.00 95.25 123 ILE A O 1
ATOM 1010 N N . SER A 1 124 ? 8.709 -1.603 -5.790 1.00 97.75 124 SER A N 1
ATOM 1011 C CA . SER A 1 124 ? 9.217 -0.663 -4.790 1.00 97.75 124 SER A CA 1
ATOM 1012 C C . SER A 1 124 ? 8.849 0.772 -5.126 1.00 97.75 124 SER A C 1
ATOM 1014 O O . SER A 1 124 ? 8.913 1.163 -6.288 1.00 97.75 124 SER A O 1
ATOM 1016 N N . GLY A 1 125 ? 8.498 1.552 -4.106 1.00 97.94 125 GLY A N 1
ATOM 1017 C CA . GLY A 1 125 ? 8.330 3.003 -4.183 1.00 97.94 125 GLY A CA 1
ATOM 1018 C C . GLY A 1 125 ? 9.493 3.735 -3.516 1.00 97.94 125 GLY A C 1
ATOM 1019 O O . GLY A 1 125 ? 10.153 3.187 -2.629 1.00 97.94 125 GLY A O 1
ATOM 1020 N N . SER A 1 126 ? 9.768 4.963 -3.951 1.00 98.56 126 SER A N 1
ATOM 1021 C CA . SER A 1 126 ? 10.941 5.721 -3.512 1.00 98.56 126 SER A CA 1
ATOM 1022 C C . SER A 1 126 ? 10.683 7.225 -3.398 1.00 98.56 126 SER A C 1
ATOM 1024 O O . SER A 1 126 ? 9.753 7.775 -3.994 1.00 98.56 126 SER A O 1
ATOM 1026 N N . VAL A 1 127 ? 11.567 7.890 -2.651 1.00 98.44 127 VAL A N 1
ATOM 1027 C CA . VAL A 1 127 ? 11.709 9.356 -2.570 1.00 98.44 127 VAL A CA 1
ATOM 1028 C C . VAL A 1 127 ? 12.150 9.966 -3.911 1.00 98.44 127 VAL A C 1
ATOM 1030 O O . VAL A 1 127 ? 12.071 11.168 -4.105 1.00 98.44 127 VAL A O 1
ATOM 1033 N N . ASP A 1 128 ? 12.601 9.158 -4.874 1.00 98.31 128 ASP A N 1
ATOM 1034 C CA . ASP A 1 128 ? 12.907 9.625 -6.237 1.00 98.31 128 ASP A CA 1
ATOM 1035 C C . ASP A 1 128 ? 11.674 9.786 -7.147 1.00 98.31 128 ASP A C 1
ATOM 1037 O O . ASP A 1 128 ? 11.824 9.972 -8.356 1.00 98.31 128 ASP A O 1
ATOM 1041 N N . ASN A 1 129 ? 10.471 9.716 -6.569 1.00 98.31 129 ASN A N 1
ATOM 1042 C CA . ASN A 1 129 ? 9.174 9.854 -7.234 1.00 98.31 129 ASN A CA 1
ATOM 1043 C C . ASN A 1 129 ? 8.843 8.708 -8.201 1.00 98.31 129 ASN A C 1
ATOM 1045 O O . ASN A 1 129 ? 7.957 8.841 -9.047 1.00 98.31 129 ASN A O 1
ATOM 1049 N N . THR A 1 130 ? 9.552 7.579 -8.116 1.00 98.25 130 THR A N 1
ATOM 1050 C CA . THR A 1 130 ? 9.321 6.447 -9.014 1.00 98.25 130 THR A CA 1
ATOM 1051 C C . THR A 1 130 ? 8.835 5.201 -8.295 1.00 98.25 130 THR A C 1
ATOM 1053 O O . THR A 1 130 ? 9.141 4.957 -7.125 1.00 98.25 130 THR A O 1
ATOM 1056 N N . VAL A 1 131 ? 8.095 4.382 -9.046 1.00 98.12 131 VAL A N 1
ATOM 1057 C CA . VAL A 1 131 ? 7.776 3.002 -8.672 1.00 98.12 131 VAL A CA 1
ATOM 1058 C C . VAL A 1 131 ? 8.491 2.061 -9.628 1.00 98.12 131 VAL A C 1
ATOM 1060 O O . VAL A 1 131 ? 8.279 2.126 -10.840 1.00 98.12 131 VAL A O 1
ATOM 1063 N N . ALA A 1 132 ? 9.350 1.196 -9.100 1.00 95.44 132 ALA A N 1
ATOM 1064 C CA . ALA A 1 132 ? 10.182 0.289 -9.880 1.00 95.44 132 ALA A CA 1
ATOM 1065 C C . ALA A 1 132 ? 9.743 -1.169 -9.715 1.00 95.44 132 ALA A C 1
ATOM 1067 O O . ALA A 1 132 ? 9.348 -1.600 -8.634 1.00 95.44 132 ALA A O 1
ATOM 1068 N N . PHE A 1 133 ? 9.839 -1.925 -10.805 1.00 92.00 133 PHE A N 1
ATOM 1069 C CA . PHE A 1 133 ? 9.424 -3.320 -10.904 1.00 92.00 133 PHE A CA 1
ATOM 1070 C C . PHE A 1 133 ? 10.646 -4.194 -11.121 1.00 92.00 133 PHE A C 1
ATOM 1072 O O . PHE A 1 133 ? 11.396 -3.991 -12.077 1.00 92.00 133 PHE A O 1
ATOM 1079 N N . TRP A 1 134 ? 10.813 -5.201 -10.281 1.00 86.00 134 TRP A N 1
ATOM 1080 C CA . TRP A 1 134 ? 11.970 -6.081 -10.266 1.00 86.00 134 TRP A CA 1
ATOM 1081 C C . TRP A 1 134 ? 11.514 -7.507 -10.511 1.00 86.00 134 TRP A C 1
ATOM 1083 O O . TRP A 1 134 ? 10.695 -8.034 -9.762 1.00 86.00 134 TRP A O 1
ATOM 1093 N N . ASP A 1 135 ? 12.068 -8.139 -11.537 1.00 81.38 135 ASP A N 1
ATOM 1094 C CA . ASP A 1 135 ? 11.891 -9.570 -11.755 1.00 81.38 135 ASP A CA 1
ATOM 1095 C C . ASP A 1 135 ? 12.783 -10.334 -10.773 1.00 81.38 135 ASP A C 1
ATOM 1097 O O . ASP A 1 135 ? 14.013 -10.249 -10.824 1.00 81.38 135 ASP A O 1
ATOM 1101 N N . THR A 1 136 ? 12.155 -11.063 -9.851 1.00 79.19 136 THR A N 1
ATOM 1102 C CA . THR A 1 136 ? 12.856 -11.789 -8.786 1.00 79.19 136 THR A CA 1
ATOM 1103 C C . THR A 1 136 ? 13.392 -13.137 -9.248 1.00 79.19 136 THR A C 1
ATOM 1105 O O . THR A 1 136 ? 14.251 -13.722 -8.584 1.00 79.19 136 THR A O 1
ATOM 1108 N N . LEU A 1 137 ? 12.991 -13.602 -10.428 1.00 76.94 137 LEU A N 1
ATOM 1109 C CA . LEU A 1 137 ? 13.461 -14.846 -11.023 1.00 76.94 137 LEU A CA 1
ATOM 1110 C C . LEU A 1 137 ? 14.650 -14.602 -11.961 1.00 76.94 137 LEU A C 1
ATOM 1112 O O . LEU A 1 137 ? 15.567 -15.419 -12.007 1.00 76.94 137 LEU A O 1
ATOM 1116 N N . SER A 1 138 ? 14.707 -13.448 -12.627 1.00 72.69 138 SER A N 1
ATOM 1117 C CA . SER A 1 138 ? 15.792 -13.076 -13.546 1.00 72.69 138 SER A CA 1
ATOM 1118 C C . SER A 1 138 ? 17.072 -12.601 -12.849 1.00 72.69 138 SER A C 1
ATOM 1120 O O . SER A 1 138 ? 17.043 -11.968 -11.802 1.00 72.69 138 SER A O 1
ATOM 1122 N N . ARG A 1 139 ? 18.243 -12.818 -13.470 1.00 71.62 139 ARG A N 1
ATOM 1123 C CA . ARG A 1 139 ? 19.533 -12.269 -12.983 1.00 71.62 139 ARG A CA 1
ATOM 1124 C C . ARG A 1 139 ? 19.695 -10.764 -13.220 1.00 71.62 139 ARG A C 1
ATOM 1126 O O . ARG A 1 139 ? 20.717 -10.198 -12.820 1.00 71.62 139 ARG A O 1
ATOM 1133 N N . ARG A 1 140 ? 18.744 -10.124 -13.904 1.00 77.06 140 ARG A N 1
ATOM 1134 C CA . ARG A 1 140 ? 18.808 -8.699 -14.232 1.00 77.06 140 ARG A CA 1
ATOM 1135 C C . ARG A 1 140 ? 18.758 -7.858 -12.952 1.00 77.06 140 ARG A C 1
ATOM 1137 O O . ARG A 1 140 ? 17.920 -8.076 -12.089 1.00 77.06 140 ARG A O 1
ATOM 1144 N N . GLN A 1 141 ? 19.675 -6.898 -12.841 1.00 81.00 141 GLN A N 1
ATOM 1145 C CA . GLN A 1 141 ? 19.761 -5.984 -11.690 1.00 81.00 141 GLN A CA 1
ATOM 1146 C C . GLN A 1 141 ? 18.980 -4.681 -11.901 1.00 81.00 141 GLN A C 1
ATOM 1148 O O . GLN A 1 141 ? 18.731 -3.942 -10.952 1.00 81.00 141 GLN A O 1
ATOM 1153 N N . GLU A 1 142 ? 18.628 -4.390 -13.150 1.00 84.62 142 GLU A N 1
ATOM 1154 C CA . GLU A 1 142 ? 17.834 -3.229 -13.538 1.00 84.62 142 GLU A CA 1
ATOM 1155 C C . GLU A 1 142 ? 16.338 -3.520 -13.412 1.00 84.62 142 GLU A C 1
ATOM 1157 O O . GLU A 1 142 ? 15.918 -4.662 -13.640 1.00 84.62 142 GLU A O 1
ATOM 1162 N N . PRO A 1 143 ? 15.524 -2.491 -13.133 1.00 88.38 143 PRO A N 1
ATOM 1163 C CA . PRO A 1 143 ? 14.086 -2.658 -13.111 1.00 88.38 143 PRO A CA 1
ATOM 1164 C C . PRO A 1 143 ? 13.564 -3.002 -14.511 1.00 88.38 143 PRO A C 1
ATOM 1166 O O . PRO A 1 143 ? 13.998 -2.450 -15.524 1.00 88.38 143 PRO A O 1
ATOM 1169 N N . VAL A 1 144 ? 12.596 -3.912 -14.566 1.00 85.19 144 VAL A N 1
ATOM 1170 C CA . VAL A 1 144 ? 11.871 -4.274 -15.793 1.00 85.19 144 VAL A CA 1
ATOM 1171 C C . VAL A 1 144 ? 11.020 -3.097 -16.272 1.00 85.19 144 VAL A C 1
ATOM 1173 O O . VAL A 1 144 ? 10.891 -2.854 -17.476 1.00 85.19 144 VAL A O 1
ATOM 1176 N N . GLN A 1 145 ? 10.471 -2.343 -15.320 1.00 82.19 145 GLN A N 1
ATOM 1177 C CA . GLN A 1 145 ? 9.632 -1.179 -15.557 1.00 82.19 145 GLN A CA 1
ATOM 1178 C C . GLN A 1 145 ? 9.816 -0.151 -14.441 1.00 82.19 145 GLN A C 1
ATOM 1180 O O . GLN A 1 145 ? 10.062 -0.505 -13.290 1.00 82.19 145 GLN A O 1
ATOM 1185 N N . VAL A 1 146 ? 9.688 1.125 -14.803 1.00 91.00 146 VAL A N 1
ATOM 1186 C CA . VAL A 1 146 ? 9.695 2.254 -13.872 1.00 91.00 146 VAL A CA 1
ATOM 1187 C C . VAL A 1 146 ? 8.522 3.162 -14.222 1.00 91.00 146 VAL A C 1
ATOM 1189 O O . VAL A 1 146 ? 8.450 3.656 -15.348 1.00 91.00 146 VAL A O 1
ATOM 1192 N N . LEU A 1 147 ? 7.616 3.365 -13.271 1.00 93.56 147 LEU A N 1
ATOM 1193 C CA . LEU A 1 147 ? 6.530 4.340 -13.351 1.00 93.56 147 LEU A CA 1
ATOM 1194 C C . LEU A 1 147 ? 7.048 5.677 -12.821 1.00 93.56 147 LEU A C 1
ATOM 1196 O O . LEU A 1 147 ? 7.708 5.713 -11.781 1.00 93.56 147 LEU A O 1
ATOM 1200 N N . LYS A 1 148 ? 6.789 6.757 -13.560 1.00 96.50 148 LYS A N 1
ATOM 1201 C CA . LYS A 1 148 ? 7.335 8.105 -13.301 1.00 96.50 148 LYS A CA 1
ATOM 1202 C C . LYS A 1 148 ? 6.240 9.170 -13.231 1.00 96.50 148 LYS A C 1
ATOM 1204 O O . LYS A 1 148 ? 6.487 10.343 -13.490 1.00 96.50 148 LYS A O 1
ATOM 1209 N N . ASP A 1 149 ? 5.015 8.737 -12.956 1.00 97.12 149 ASP A N 1
ATOM 1210 C CA . ASP A 1 149 ? 3.831 9.592 -12.959 1.00 97.12 149 ASP A CA 1
ATOM 1211 C C . ASP A 1 149 ? 3.704 10.425 -11.674 1.00 97.12 149 ASP A C 1
ATOM 1213 O O . ASP A 1 149 ? 3.021 11.455 -11.670 1.00 97.12 149 ASP A O 1
ATOM 1217 N N . ALA A 1 150 ? 4.342 9.986 -10.583 1.00 97.56 150 ALA A N 1
ATOM 1218 C CA . ALA A 1 150 ? 4.399 10.728 -9.331 1.00 97.56 150 ALA A CA 1
ATOM 1219 C C . ALA A 1 150 ? 5.330 11.937 -9.428 1.00 97.56 150 ALA A C 1
ATOM 1221 O O . ALA A 1 150 ? 6.367 11.910 -10.092 1.00 97.56 150 ALA A O 1
ATOM 1222 N N . LYS A 1 151 ? 4.922 13.025 -8.776 1.00 97.94 151 LYS A N 1
ATOM 1223 C CA . LYS A 1 151 ? 5.655 14.296 -8.744 1.00 97.94 151 LYS A CA 1
ATOM 1224 C C . LYS A 1 151 ? 6.396 14.517 -7.430 1.00 97.94 151 LYS A C 1
ATOM 1226 O O . LYS A 1 151 ? 7.164 15.469 -7.338 1.00 97.94 151 LYS A O 1
ATOM 1231 N N . ASP A 1 152 ? 6.184 13.634 -6.463 1.00 97.94 152 ASP A N 1
ATOM 1232 C CA . ASP A 1 152 ? 6.860 13.610 -5.173 1.00 97.94 152 ASP A CA 1
ATOM 1233 C C . ASP A 1 152 ? 6.963 12.155 -4.673 1.00 97.94 152 ASP A C 1
ATOM 1235 O O . ASP A 1 152 ? 6.499 11.210 -5.324 1.00 97.94 152 ASP A O 1
ATOM 1239 N N . THR A 1 153 ? 7.569 11.988 -3.505 1.00 97.81 153 THR A N 1
ATOM 1240 C CA . THR A 1 153 ? 7.848 10.741 -2.801 1.00 97.81 153 THR A CA 1
ATOM 1241 C C . THR A 1 153 ? 6.670 9.779 -2.844 1.00 97.81 153 THR A C 1
ATOM 1243 O O . THR A 1 153 ? 5.547 10.143 -2.492 1.00 97.81 153 THR A O 1
ATOM 1246 N N . ILE A 1 154 ? 6.930 8.528 -3.226 1.00 98.44 154 ILE A N 1
ATOM 1247 C CA . ILE A 1 154 ? 5.962 7.440 -3.070 1.00 98.44 154 ILE A CA 1
ATOM 1248 C C . ILE A 1 154 ? 5.929 7.040 -1.597 1.00 98.44 154 ILE A C 1
ATOM 1250 O O . ILE A 1 154 ? 6.972 6.750 -1.019 1.00 98.44 154 ILE A O 1
ATOM 1254 N N . THR A 1 155 ? 4.754 7.008 -0.984 1.00 96.88 155 THR A N 1
ATOM 1255 C CA . THR A 1 155 ? 4.581 6.674 0.440 1.00 96.88 155 THR A CA 1
ATOM 1256 C C . THR A 1 155 ? 4.119 5.239 0.646 1.00 96.88 155 THR A C 1
ATOM 1258 O O . THR A 1 155 ? 4.557 4.580 1.584 1.00 96.88 155 THR A O 1
ATOM 1261 N N . ALA A 1 156 ? 3.293 4.720 -0.264 1.00 96.38 156 ALA A N 1
ATOM 1262 C CA . ALA A 1 156 ? 2.811 3.348 -0.217 1.00 96.38 156 ALA A CA 1
ATOM 1263 C C . ALA A 1 156 ? 2.594 2.775 -1.617 1.00 96.38 156 ALA A C 1
ATOM 1265 O O . ALA A 1 156 ? 2.252 3.490 -2.563 1.00 96.38 156 ALA A O 1
ATOM 1266 N N . VAL A 1 157 ? 2.743 1.455 -1.712 1.00 97.19 157 VAL A N 1
ATOM 1267 C CA . VAL A 1 157 ? 2.366 0.646 -2.869 1.00 97.19 157 VAL A CA 1
ATOM 1268 C C . VAL A 1 157 ? 1.508 -0.512 -2.366 1.00 97.19 157 VAL A C 1
ATOM 1270 O O . VAL A 1 157 ? 1.893 -1.184 -1.410 1.00 97.19 157 VAL A O 1
ATOM 1273 N N . GLN A 1 158 ? 0.375 -0.762 -3.020 1.00 95.06 158 GLN A N 1
ATOM 1274 C CA . GLN A 1 158 ? -0.402 -1.995 -2.880 1.00 95.06 158 GLN A CA 1
ATOM 1275 C C . GLN A 1 158 ? -0.510 -2.681 -4.229 1.00 95.06 158 GLN A C 1
ATOM 1277 O O . GLN A 1 158 ? -0.564 -2.023 -5.268 1.00 95.06 158 GLN A O 1
ATOM 1282 N N . VAL A 1 159 ? -0.518 -4.008 -4.201 1.00 89.44 159 VAL A N 1
ATOM 1283 C CA . VAL A 1 159 ? -0.479 -4.845 -5.395 1.00 89.44 159 VAL A CA 1
ATOM 1284 C C . VAL A 1 159 ? -1.558 -5.902 -5.255 1.00 89.44 159 VAL A C 1
ATOM 1286 O O . VAL A 1 159 ? -1.562 -6.644 -4.277 1.00 89.44 159 VAL A O 1
ATOM 1289 N N . THR A 1 160 ? -2.449 -5.963 -6.235 1.00 87.00 160 THR A N 1
ATOM 1290 C CA . THR A 1 160 ? -3.395 -7.067 -6.422 1.00 87.00 160 THR A CA 1
ATOM 1291 C C . THR A 1 160 ? -2.985 -7.866 -7.660 1.00 87.00 160 THR A C 1
ATOM 1293 O O . THR A 1 160 ? -1.996 -7.554 -8.330 1.00 87.00 160 THR A O 1
ATOM 1296 N N . ASN A 1 161 ? -3.770 -8.879 -8.011 1.00 78.44 161 ASN A N 1
ATOM 1297 C CA . ASN A 1 161 ? -3.630 -9.643 -9.248 1.00 78.44 161 ASN A CA 1
ATOM 1298 C C . ASN A 1 161 ? -3.397 -8.809 -10.513 1.00 78.44 161 ASN A C 1
ATOM 1300 O O . ASN A 1 161 ? -2.638 -9.217 -11.394 1.00 78.44 161 ASN A O 1
ATOM 1304 N N . HIS A 1 162 ? -4.085 -7.676 -10.641 1.00 79.25 162 HIS A N 1
ATOM 1305 C CA . HIS A 1 162 ? -4.105 -6.905 -11.881 1.00 79.25 162 HIS A CA 1
ATOM 1306 C C . HIS A 1 162 ? -4.076 -5.394 -11.680 1.00 79.25 162 HIS A C 1
ATOM 1308 O O . HIS A 1 162 ? -4.213 -4.644 -12.650 1.00 79.25 162 HIS A O 1
ATOM 1314 N N . GLU A 1 163 ? -3.889 -4.939 -10.448 1.00 88.50 163 GLU A N 1
ATOM 1315 C CA . GLU A 1 163 ? -3.849 -3.522 -10.146 1.00 88.50 163 GLU A CA 1
ATOM 1316 C C . GLU A 1 163 ? -2.730 -3.184 -9.193 1.00 88.50 163 GLU A C 1
ATOM 1318 O O . GLU A 1 163 ? -2.285 -3.991 -8.373 1.00 88.50 163 GLU A O 1
ATOM 1323 N N . ILE A 1 164 ? -2.287 -1.942 -9.315 1.00 93.94 164 ILE A N 1
ATOM 1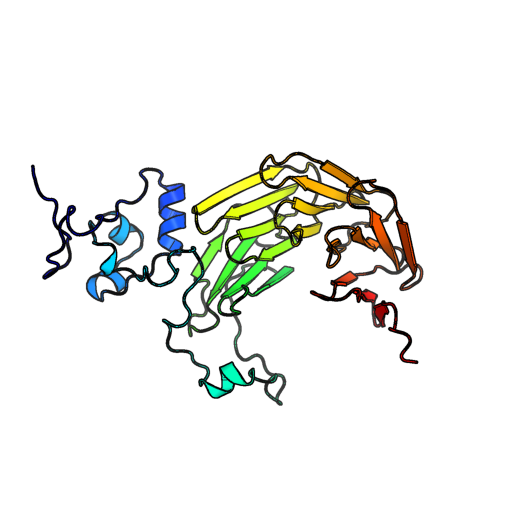324 C CA . ILE A 1 164 ? -1.275 -1.373 -8.450 1.00 93.94 164 ILE A CA 1
ATOM 1325 C C . ILE A 1 164 ? -1.802 -0.033 -7.983 1.00 93.94 164 ILE A C 1
ATOM 1327 O O . ILE A 1 164 ? -2.097 0.837 -8.799 1.00 93.94 164 ILE A O 1
ATOM 1331 N N . LEU A 1 165 ? -1.929 0.120 -6.673 1.00 97.25 165 LEU A N 1
ATOM 1332 C CA . LEU A 1 165 ? -2.266 1.385 -6.041 1.00 97.25 165 LEU A CA 1
ATOM 1333 C C . LEU A 1 165 ? -0.974 2.014 -5.538 1.00 97.25 165 LEU A C 1
ATOM 1335 O O . LEU A 1 165 ? -0.204 1.365 -4.831 1.00 97.25 165 LEU A O 1
ATOM 1339 N N . THR A 1 166 ? -0.736 3.275 -5.873 1.00 98.12 166 THR A N 1
ATOM 1340 C CA . THR A 1 166 ? 0.420 4.025 -5.376 1.00 98.12 166 THR A CA 1
ATOM 1341 C C . THR A 1 166 ? -0.051 5.311 -4.725 1.00 98.12 166 THR A C 1
ATOM 1343 O O . THR A 1 166 ? -0.825 6.054 -5.332 1.00 98.12 166 THR A O 1
ATOM 1346 N N . CYS A 1 167 ? 0.450 5.584 -3.527 1.00 97.88 167 CYS A N 1
ATOM 1347 C CA . CYS A 1 167 ? 0.208 6.824 -2.796 1.00 97.88 167 CYS A CA 1
ATOM 1348 C C . CYS A 1 167 ? 1.463 7.693 -2.833 1.00 97.88 167 CYS A C 1
ATOM 1350 O O . CYS A 1 167 ? 2.578 7.165 -2.830 1.00 97.88 167 CYS A O 1
ATOM 1352 N N . SER A 1 168 ? 1.293 9.013 -2.874 1.00 97.25 168 SER A N 1
ATOM 1353 C CA . SER A 1 168 ? 2.413 9.949 -2.933 1.00 97.25 168 SER A CA 1
ATOM 1354 C C . SER A 1 168 ? 2.180 11.191 -2.075 1.00 97.25 168 SER A C 1
ATOM 1356 O O . SER A 1 168 ? 1.046 11.595 -1.801 1.00 97.25 168 SER A O 1
ATOM 1358 N N . VAL A 1 169 ? 3.290 11.816 -1.677 1.00 96.94 169 VAL A N 1
ATOM 1359 C CA . VAL A 1 169 ? 3.318 13.131 -1.023 1.00 96.94 169 VAL A CA 1
ATOM 1360 C C . VAL A 1 169 ? 2.781 14.236 -1.939 1.00 96.94 169 VAL A C 1
ATOM 1362 O O . VAL A 1 169 ? 2.325 15.262 -1.449 1.00 96.94 169 VAL A O 1
ATOM 1365 N N . ASP A 1 170 ? 2.694 14.003 -3.252 1.00 97.62 170 ASP A N 1
ATOM 1366 C CA . ASP A 1 170 ? 2.090 14.944 -4.203 1.00 97.62 170 ASP A CA 1
ATOM 1367 C C . ASP A 1 170 ? 0.555 15.054 -4.105 1.00 97.62 170 ASP A C 1
ATOM 1369 O O . ASP A 1 170 ? -0.085 15.636 -4.986 1.00 97.62 170 ASP A O 1
ATOM 1373 N N . CYS A 1 171 ? -0.033 14.496 -3.043 1.00 97.19 171 CYS A N 1
ATOM 1374 C CA . CYS A 1 171 ? -1.463 14.439 -2.751 1.00 97.19 171 CYS A CA 1
ATOM 1375 C C . CYS A 1 171 ? -2.293 13.666 -3.783 1.00 97.19 171 CYS A C 1
ATOM 1377 O O . CYS A 1 171 ? -3.519 13.803 -3.792 1.00 97.19 171 CYS A O 1
ATOM 1379 N N . HIS A 1 172 ? -1.661 12.884 -4.661 1.00 97.62 172 HIS A N 1
ATOM 1380 C CA . HIS A 1 172 ? -2.373 12.028 -5.597 1.00 97.62 172 HIS A CA 1
ATOM 1381 C C . HIS A 1 172 ? -2.278 10.562 -5.196 1.00 97.62 172 HIS A C 1
ATOM 1383 O O . HIS A 1 172 ? -1.245 10.063 -4.737 1.00 97.62 172 HIS A O 1
ATOM 1389 N N . VAL A 1 173 ? -3.363 9.854 -5.478 1.00 97.56 173 VAL A N 1
ATOM 1390 C CA . VAL A 1 173 ? -3.393 8.398 -5.512 1.00 97.56 173 VAL A CA 1
ATOM 1391 C C . VAL A 1 173 ? -3.545 7.965 -6.951 1.00 97.56 173 VAL A C 1
ATOM 1393 O O . VAL A 1 173 ? -4.322 8.542 -7.708 1.00 97.56 173 VAL A O 1
ATOM 1396 N N . ARG A 1 174 ? -2.748 6.975 -7.344 1.00 97.38 174 ARG A N 1
ATOM 1397 C CA . ARG A 1 174 ? -2.754 6.448 -8.705 1.00 97.38 174 ARG A CA 1
ATOM 1398 C C . ARG A 1 174 ? -3.078 4.974 -8.671 1.00 97.38 174 ARG A C 1
ATOM 1400 O O . ARG A 1 174 ? -2.442 4.226 -7.928 1.00 97.38 174 ARG A O 1
ATOM 1407 N N . LEU A 1 175 ? -4.034 4.579 -9.497 1.00 95.81 175 LEU A N 1
ATOM 1408 C CA . LEU A 1 175 ? -4.403 3.193 -9.715 1.00 95.81 175 LEU A CA 1
ATOM 1409 C C . LEU A 1 175 ? -4.010 2.812 -11.140 1.00 95.81 175 LEU A C 1
ATOM 1411 O O . LEU A 1 175 ? -4.460 3.424 -12.109 1.00 95.81 175 LEU A O 1
ATOM 1415 N N . TYR A 1 176 ? -3.161 1.800 -11.263 1.00 91.69 176 TYR A N 1
ATOM 1416 C CA . TYR A 1 176 ? -2.730 1.247 -12.541 1.00 91.69 176 TYR A CA 1
ATOM 1417 C C . TYR A 1 176 ? -3.427 -0.095 -12.746 1.00 91.69 176 TYR A C 1
ATOM 1419 O O . TYR A 1 176 ? -3.089 -1.052 -12.058 1.00 91.69 176 TYR A O 1
ATOM 1427 N N . ASP A 1 177 ? -4.353 -0.185 -13.700 1.00 81.94 177 ASP A N 1
ATOM 1428 C CA . ASP A 1 177 ? -4.876 -1.466 -14.184 1.00 81.94 177 ASP A CA 1
ATOM 1429 C C . ASP A 1 177 ? -3.916 -2.004 -15.251 1.00 81.94 177 ASP A C 1
ATOM 1431 O O . ASP A 1 177 ? -3.783 -1.434 -16.343 1.00 81.94 177 ASP A O 1
ATOM 1435 N N . ILE A 1 178 ? -3.236 -3.107 -14.934 1.00 78.25 178 ILE A N 1
ATOM 1436 C CA . ILE A 1 178 ? -2.241 -3.713 -15.825 1.00 78.25 178 ILE A CA 1
ATOM 1437 C C . ILE A 1 178 ? -2.864 -4.509 -16.978 1.00 78.25 178 ILE A C 1
ATOM 1439 O O . ILE A 1 178 ? -2.217 -4.658 -18.012 1.00 78.25 178 ILE A O 1
ATOM 1443 N N . ARG A 1 179 ? -4.110 -4.991 -16.855 1.00 74.94 179 ARG A N 1
ATOM 1444 C CA . ARG A 1 179 ? -4.796 -5.737 -17.931 1.00 74.94 179 ARG A CA 1
ATOM 1445 C C . ARG A 1 179 ? -5.226 -4.799 -19.045 1.00 74.94 179 ARG A C 1
ATOM 1447 O O . ARG A 1 179 ? -5.073 -5.109 -20.224 1.00 74.94 179 ARG A O 1
ATOM 1454 N N . VAL A 1 180 ? -5.785 -3.654 -18.663 1.00 76.12 180 VAL A N 1
ATOM 1455 C CA . VAL A 1 180 ? -6.247 -2.636 -19.613 1.00 76.12 180 VAL A CA 1
ATOM 1456 C C . VAL A 1 180 ? -5.088 -1.732 -20.041 1.00 76.12 180 VAL A C 1
ATOM 1458 O O . VAL A 1 180 ? -5.104 -1.156 -21.134 1.00 76.12 180 VAL A O 1
ATOM 1461 N N . GLY A 1 181 ? -4.058 -1.618 -19.201 1.00 73.12 181 GLY A N 1
ATOM 1462 C CA . GLY A 1 181 ? -2.997 -0.639 -19.371 1.00 73.12 181 GLY A CA 1
ATOM 1463 C C . GLY A 1 181 ? -3.563 0.769 -19.219 1.00 73.12 181 GLY A C 1
ATOM 1464 O O . GLY A 1 181 ? -3.357 1.611 -20.088 1.00 73.12 181 GLY A O 1
ATOM 1465 N N . LYS A 1 182 ? -4.327 1.015 -18.153 1.00 83.12 182 LYS A N 1
ATOM 1466 C CA . LYS A 1 182 ? -4.910 2.326 -17.847 1.00 83.12 182 LYS A CA 1
ATOM 1467 C C . LYS A 1 182 ? -4.415 2.775 -16.481 1.00 83.12 182 LYS A C 1
ATOM 1469 O O . LYS A 1 182 ? -4.378 1.982 -15.550 1.00 83.12 182 LYS A O 1
ATOM 1474 N N . MET A 1 183 ? -4.070 4.053 -16.375 1.00 93.19 183 MET A N 1
ATOM 1475 C CA . MET A 1 183 ? -3.814 4.705 -15.097 1.00 93.19 183 MET A CA 1
ATOM 1476 C C . MET A 1 183 ? -4.904 5.745 -14.841 1.00 93.19 183 MET A C 1
ATOM 1478 O O . MET A 1 183 ? -5.235 6.525 -15.740 1.00 93.19 183 MET A O 1
ATOM 1482 N N . THR A 1 184 ? -5.471 5.726 -13.639 1.00 93.56 184 THR A N 1
ATOM 1483 C CA . THR A 1 184 ? -6.271 6.821 -13.081 1.00 93.56 184 THR A CA 1
ATOM 1484 C C . THR A 1 184 ? -5.481 7.499 -11.969 1.00 93.56 184 THR A C 1
ATOM 1486 O O . THR A 1 184 ? -4.635 6.876 -11.325 1.00 93.56 184 THR A O 1
ATOM 1489 N N . SER A 1 185 ? -5.714 8.796 -11.789 1.00 96.31 185 SER A N 1
ATOM 1490 C CA . SER A 1 185 ? -5.002 9.614 -10.814 1.00 96.31 185 SER A CA 1
ATOM 1491 C C . SER A 1 185 ? -5.977 10.589 -10.180 1.00 96.31 185 SER A C 1
ATOM 1493 O O . SER A 1 185 ? -6.418 11.524 -10.849 1.00 96.31 185 SER A O 1
ATOM 1495 N N . ASP A 1 186 ? -6.223 10.413 -8.889 1.00 96.31 186 ASP A N 1
ATOM 1496 C CA . ASP A 1 186 ? -7.165 11.226 -8.127 1.00 96.31 186 ASP A CA 1
ATOM 1497 C C . ASP A 1 186 ? -6.405 12.151 -7.182 1.00 96.31 186 ASP A C 1
ATOM 1499 O O . ASP A 1 186 ? -5.489 11.727 -6.472 1.00 96.31 186 ASP A O 1
ATOM 1503 N N . TYR A 1 187 ? -6.764 13.435 -7.196 1.00 96.88 187 TYR A N 1
ATOM 1504 C CA . TYR A 1 187 ? -6.199 14.434 -6.296 1.00 96.88 187 TYR A CA 1
ATOM 1505 C C . TYR A 1 187 ? -6.999 14.469 -4.994 1.00 96.88 187 TYR A C 1
ATOM 1507 O O . TYR A 1 187 ? -8.162 14.863 -4.977 1.00 96.88 187 TYR A O 1
ATOM 1515 N N . ILE A 1 188 ? -6.355 14.092 -3.893 1.00 95.88 188 ILE A N 1
ATOM 1516 C CA . ILE A 1 188 ? -6.989 13.958 -2.575 1.00 95.88 188 ILE A CA 1
ATOM 1517 C C . ILE A 1 188 ? -7.015 15.293 -1.814 1.00 95.88 188 ILE A C 1
ATOM 1519 O O . ILE A 1 188 ? -7.751 15.454 -0.839 1.00 95.88 188 ILE A O 1
ATOM 1523 N N . GLY A 1 189 ? -6.203 16.265 -2.244 1.00 94.50 189 GLY A N 1
ATOM 1524 C CA . GLY A 1 189 ? -6.051 17.560 -1.574 1.00 94.50 189 GLY A CA 1
ATOM 1525 C C . GLY A 1 189 ? -5.135 17.542 -0.351 1.00 94.50 189 GLY A C 1
ATOM 1526 O O . GLY A 1 189 ? -4.813 18.605 0.165 1.00 94.50 189 GLY A O 1
ATOM 1527 N N . GLN A 1 190 ? -4.695 16.361 0.091 1.00 94.62 190 GLN A N 1
ATOM 1528 C CA . GLN A 1 190 ? -3.849 16.163 1.267 1.00 94.62 190 GLN A CA 1
ATOM 1529 C C . GLN A 1 190 ? -2.766 15.128 0.991 1.00 94.62 190 GLN A C 1
ATOM 1531 O O . GLN A 1 190 ? -2.964 14.228 0.174 1.00 94.62 190 GLN A O 1
ATOM 1536 N N . ILE A 1 191 ? -1.644 15.244 1.705 1.00 95.12 191 ILE A N 1
ATOM 1537 C CA . ILE A 1 191 ? -0.558 14.263 1.650 1.00 95.12 191 ILE A CA 1
ATOM 1538 C C . ILE A 1 191 ? -1.113 12.907 2.077 1.00 95.12 191 ILE A C 1
ATOM 1540 O O . ILE A 1 191 ? -1.666 12.773 3.172 1.00 95.12 191 ILE A O 1
ATOM 1544 N N . VAL A 1 192 ? -0.936 11.906 1.217 1.00 95.25 192 VAL A N 1
ATOM 1545 C CA . VAL A 1 192 ? -1.369 10.537 1.486 1.00 95.25 192 VAL A CA 1
ATOM 1546 C C . VAL A 1 192 ? -0.191 9.774 2.065 1.00 95.25 192 VAL A C 1
ATOM 1548 O O . VAL A 1 192 ? 0.806 9.539 1.382 1.00 95.25 192 VAL A O 1
ATOM 1551 N N . THR A 1 193 ? -0.287 9.403 3.336 1.00 93.69 193 THR A N 1
ATOM 1552 C CA . THR A 1 193 ? 0.790 8.722 4.065 1.00 93.69 193 THR A CA 1
ATOM 1553 C C . THR A 1 193 ? 0.758 7.215 3.854 1.00 93.69 193 THR A C 1
ATOM 1555 O O . THR A 1 193 ? 1.808 6.579 3.843 1.00 93.69 193 THR A O 1
ATOM 1558 N N . PHE A 1 194 ? -0.425 6.640 3.640 1.00 95.50 194 PHE A N 1
ATOM 1559 C CA . PHE A 1 194 ? -0.588 5.217 3.370 1.00 95.50 194 PHE A CA 1
ATOM 1560 C C . PHE A 1 194 ? -1.899 4.934 2.633 1.00 95.50 194 PHE A C 1
ATOM 1562 O O . PHE A 1 194 ? -2.861 5.690 2.766 1.00 95.50 194 PHE A O 1
ATOM 1569 N N . GLY A 1 195 ? -1.957 3.823 1.899 1.00 95.50 195 GLY A N 1
ATOM 1570 C CA . GLY A 1 195 ? -3.173 3.361 1.233 1.00 95.50 195 GLY A CA 1
ATOM 1571 C C . GLY A 1 195 ? -3.335 1.847 1.311 1.00 95.50 195 GLY A C 1
ATOM 1572 O O . GLY A 1 195 ? -2.345 1.122 1.200 1.00 95.50 195 GLY A O 1
ATOM 1573 N N . SER A 1 196 ? -4.570 1.377 1.472 1.00 94.94 196 SER A N 1
ATOM 1574 C CA . SER A 1 196 ? -4.971 -0.031 1.369 1.00 94.94 196 SER A CA 1
ATOM 1575 C C . SER A 1 196 ? -6.178 -0.191 0.436 1.00 94.94 196 SER A C 1
ATOM 1577 O O . SER A 1 196 ? -6.823 0.792 0.070 1.00 94.94 196 SER A O 1
ATOM 1579 N N . ILE A 1 197 ? -6.448 -1.420 -0.001 1.00 94.12 197 ILE A N 1
ATOM 1580 C CA . ILE A 1 197 ? -7.594 -1.781 -0.850 1.00 94.12 197 ILE A CA 1
ATOM 1581 C C . ILE A 1 197 ? -8.480 -2.721 -0.025 1.00 94.12 197 ILE A C 1
ATOM 1583 O O . ILE A 1 197 ? -7.946 -3.549 0.717 1.00 94.12 197 ILE A O 1
ATOM 1587 N N . THR A 1 198 ? -9.803 -2.582 -0.125 1.00 94.69 198 THR A N 1
ATOM 1588 C CA . THR A 1 198 ? -10.755 -3.530 0.481 1.00 94.69 198 THR A CA 1
ATOM 1589 C C . THR A 1 198 ? -10.615 -4.919 -0.147 1.00 94.69 198 THR A C 1
ATOM 1591 O O . THR A 1 198 ? -10.166 -5.052 -1.287 1.00 94.69 198 THR A O 1
ATOM 1594 N N . HIS A 1 199 ? -10.978 -5.978 0.575 1.00 90.25 199 HIS A N 1
ATOM 1595 C CA . HIS A 1 199 ? -10.844 -7.348 0.068 1.00 90.25 199 HIS A CA 1
ATOM 1596 C C . HIS A 1 199 ? -11.749 -7.605 -1.143 1.00 90.25 199 HIS A C 1
ATOM 1598 O O . HIS A 1 199 ? -11.366 -8.342 -2.052 1.00 90.25 199 HIS A O 1
ATOM 1604 N N . ASP A 1 200 ? -12.917 -6.963 -1.196 1.00 92.00 200 ASP A N 1
ATOM 1605 C CA . ASP A 1 200 ? -13.801 -6.970 -2.365 1.00 92.00 200 ASP A CA 1
ATOM 1606 C C . ASP A 1 200 ? -13.242 -6.202 -3.583 1.00 92.00 200 ASP A C 1
ATOM 1608 O O . ASP A 1 200 ? -13.766 -6.329 -4.693 1.00 92.00 200 ASP A O 1
ATOM 1612 N N . GLY A 1 201 ? -12.169 -5.426 -3.398 1.00 92.00 201 GLY A N 1
ATOM 1613 C CA . GLY A 1 201 ? -11.496 -4.658 -4.440 1.00 92.00 201 GLY A CA 1
ATOM 1614 C C . GLY A 1 201 ? -12.288 -3.467 -4.985 1.00 92.00 201 GLY A C 1
ATOM 1615 O O . GLY A 1 201 ? -11.876 -2.917 -6.013 1.00 92.00 201 GLY A O 1
ATOM 1616 N N . GLN A 1 202 ? -13.401 -3.083 -4.350 1.00 94.19 202 GLN A N 1
ATOM 1617 C CA . GLN A 1 202 ? -14.289 -2.006 -4.811 1.00 94.19 202 GLN A CA 1
ATOM 1618 C C . GLN A 1 202 ? -13.896 -0.633 -4.270 1.00 94.19 202 GLN A C 1
ATOM 1620 O O . GLN A 1 202 ? -14.198 0.382 -4.893 1.00 94.19 202 GLN A O 1
ATOM 1625 N N . CYS A 1 203 ? -13.193 -0.586 -3.141 1.00 96.12 203 CYS A N 1
ATOM 1626 C CA . CYS A 1 203 ? -12.803 0.657 -2.497 1.00 96.12 203 CYS A CA 1
ATOM 1627 C C . CYS A 1 203 ? -11.308 0.684 -2.183 1.00 96.12 203 CYS A C 1
ATOM 1629 O O . CYS A 1 203 ? -10.633 -0.345 -2.078 1.00 96.12 203 CYS A O 1
ATOM 1631 N N . PHE A 1 204 ? -10.790 1.889 -1.969 1.00 96.75 204 PHE A N 1
ATOM 1632 C CA . PHE A 1 204 ? -9.489 2.079 -1.339 1.00 96.75 204 PHE A CA 1
ATOM 1633 C C . PHE A 1 204 ? -9.602 2.997 -0.122 1.00 96.75 204 PHE A C 1
ATOM 1635 O O . PHE A 1 204 ? -10.459 3.880 -0.045 1.00 96.75 204 PHE A O 1
ATOM 1642 N N . VAL A 1 205 ? -8.720 2.764 0.846 1.00 97.56 205 VAL A N 1
ATOM 1643 C CA . VAL A 1 205 ? -8.677 3.460 2.132 1.00 97.56 205 VAL A CA 1
ATOM 1644 C C . VAL A 1 205 ? -7.354 4.193 2.253 1.00 97.56 205 VAL A C 1
ATOM 1646 O O . VAL A 1 205 ? -6.290 3.589 2.124 1.00 97.56 205 VAL A O 1
ATOM 1649 N N . LEU A 1 206 ? -7.406 5.493 2.522 1.00 97.12 206 LEU A N 1
ATOM 1650 C CA . LEU A 1 206 ? -6.240 6.369 2.564 1.00 97.12 206 LEU A CA 1
ATOM 1651 C C . LEU A 1 206 ? -6.037 6.960 3.951 1.00 97.12 206 LEU A C 1
ATOM 1653 O O . LEU A 1 206 ? -6.935 7.616 4.471 1.00 97.12 206 LEU A O 1
ATOM 1657 N N . SER A 1 207 ? -4.837 6.808 4.505 1.00 95.69 207 SER A N 1
ATOM 1658 C CA . SER A 1 207 ? -4.373 7.612 5.636 1.00 95.69 207 SER A CA 1
ATOM 1659 C C . SER A 1 207 ? -3.832 8.932 5.099 1.00 95.69 207 SER A C 1
ATOM 1661 O O . SER A 1 207 ? -3.000 8.940 4.188 1.00 95.69 207 SER A O 1
ATOM 1663 N N . CYS A 1 208 ? -4.299 10.045 5.657 1.00 94.81 208 CYS A N 1
ATOM 1664 C CA . CYS A 1 208 ? -3.903 11.388 5.249 1.00 94.81 208 CYS A CA 1
ATOM 1665 C C . CYS A 1 208 ? -3.164 12.111 6.384 1.00 94.81 208 CYS A C 1
ATOM 1667 O O . CYS A 1 208 ? -3.409 11.863 7.564 1.00 94.81 208 CYS A O 1
ATOM 1669 N N . ALA A 1 209 ? -2.283 13.050 6.029 1.00 93.00 209 ALA A N 1
ATOM 1670 C CA . ALA A 1 209 ? -1.518 13.839 7.002 1.00 93.00 209 ALA A CA 1
ATOM 1671 C C . ALA A 1 209 ? -2.385 14.786 7.860 1.00 93.00 209 ALA A C 1
ATOM 1673 O O . ALA A 1 209 ? -1.946 15.252 8.908 1.00 93.00 209 ALA A O 1
ATOM 1674 N N . ASP A 1 210 ? -3.633 15.047 7.460 1.00 93.25 210 ASP A N 1
ATOM 1675 C CA . ASP A 1 210 ? -4.596 15.849 8.224 1.00 93.25 210 ASP A CA 1
ATOM 1676 C C . ASP A 1 210 ? -5.300 15.059 9.343 1.00 93.25 210 ASP A C 1
ATOM 1678 O O . ASP A 1 210 ? -6.336 15.488 9.847 1.00 93.25 210 ASP A O 1
ATOM 1682 N N . SER A 1 211 ? -4.728 13.920 9.761 1.00 93.94 211 SER A N 1
ATOM 1683 C CA . SER A 1 211 ? -5.290 13.036 10.793 1.00 93.94 211 SER A CA 1
ATOM 1684 C C . SER A 1 211 ? -6.690 12.517 10.443 1.00 93.94 211 SER A C 1
ATOM 1686 O O . SER A 1 211 ? -7.545 12.310 11.311 1.00 93.94 211 SER A O 1
ATOM 1688 N N . THR A 1 212 ? -6.924 12.295 9.148 1.00 95.44 212 THR A N 1
ATOM 1689 C CA . THR A 1 212 ? -8.119 11.625 8.642 1.00 95.44 212 THR A CA 1
ATOM 1690 C C . THR A 1 212 ? -7.760 10.337 7.917 1.00 95.44 212 THR A C 1
ATOM 1692 O O . THR A 1 212 ? -6.721 10.225 7.264 1.00 95.44 212 THR A O 1
ATOM 1695 N N . VAL A 1 213 ? -8.646 9.352 8.036 1.00 96.81 213 VAL A N 1
ATOM 1696 C CA . VAL A 1 213 ? -8.684 8.221 7.116 1.00 96.81 213 VAL A CA 1
ATOM 1697 C C . VAL A 1 213 ? -9.857 8.452 6.175 1.00 96.81 213 VAL A C 1
ATOM 1699 O O . VAL A 1 213 ? -10.919 8.892 6.614 1.00 96.81 213 VAL A O 1
ATOM 1702 N N . LYS A 1 214 ? -9.685 8.196 4.884 1.00 97.19 214 LYS A N 1
ATOM 1703 C CA . LYS A 1 214 ? -10.717 8.423 3.868 1.00 97.19 214 LYS A CA 1
ATOM 1704 C C . LYS A 1 214 ? -10.985 7.145 3.094 1.00 97.19 214 LYS A C 1
ATOM 1706 O O . LYS A 1 214 ? -10.042 6.463 2.707 1.00 97.19 214 LYS A O 1
ATOM 1711 N N . LEU A 1 215 ? -12.257 6.840 2.874 1.00 97.88 215 LEU A N 1
ATOM 1712 C CA . LEU A 1 215 ? -12.716 5.732 2.041 1.00 97.88 215 LEU A CA 1
ATOM 1713 C C . LEU A 1 215 ? -13.219 6.298 0.719 1.00 97.88 215 LEU A C 1
ATOM 1715 O O . LEU A 1 215 ? -14.078 7.180 0.723 1.00 97.88 215 LEU A O 1
ATOM 1719 N N . PHE A 1 216 ? -12.709 5.774 -0.385 1.00 97.62 216 PHE A N 1
ATOM 1720 C CA . PHE A 1 216 ? -13.112 6.167 -1.727 1.00 97.62 216 PHE A CA 1
ATOM 1721 C C . PHE A 1 216 ? -13.647 4.974 -2.502 1.00 97.62 216 PHE A C 1
ATOM 1723 O O . PHE A 1 216 ? -13.107 3.869 -2.402 1.00 97.62 216 PHE A O 1
ATOM 1730 N N . ASP A 1 217 ? -14.666 5.239 -3.311 1.00 96.19 217 ASP A N 1
ATOM 1731 C CA . ASP A 1 217 ? -15.094 4.327 -4.357 1.00 96.19 217 ASP A CA 1
ATOM 1732 C C . ASP A 1 217 ? -14.055 4.330 -5.480 1.00 96.19 217 ASP A C 1
ATOM 1734 O O . ASP A 1 217 ? -13.634 5.379 -5.974 1.00 96.19 217 ASP A O 1
ATOM 1738 N N . LYS A 1 218 ? -13.615 3.142 -5.876 1.00 93.31 218 LYS A N 1
ATOM 1739 C CA . LYS A 1 218 ? -12.510 2.985 -6.819 1.00 93.31 218 LYS A CA 1
ATOM 1740 C C . LYS A 1 218 ? -12.911 3.249 -8.270 1.00 93.31 218 LYS A C 1
ATOM 1742 O O . LYS A 1 218 ? -12.053 3.613 -9.072 1.00 93.31 218 LYS A O 1
ATOM 1747 N N . GLU A 1 219 ? -14.174 3.022 -8.633 1.00 90.94 219 GLU A N 1
ATOM 1748 C CA . GLU A 1 219 ? -14.647 3.177 -10.013 1.00 90.94 219 GLU A CA 1
ATOM 1749 C C . GLU A 1 219 ? -14.936 4.644 -10.347 1.00 90.94 219 GLU A C 1
ATOM 1751 O O . GLU A 1 219 ? -14.504 5.150 -11.387 1.00 90.94 219 GLU A O 1
ATOM 1756 N N . SER A 1 220 ? -15.651 5.324 -9.456 1.00 93.31 220 SER A N 1
ATOM 1757 C CA . SER A 1 220 ? -16.065 6.719 -9.604 1.00 93.31 220 SER A CA 1
ATOM 1758 C C . SER A 1 220 ? -15.021 7.720 -9.103 1.00 93.31 220 SER A C 1
ATOM 1760 O O . SER A 1 220 ? -15.002 8.857 -9.577 1.00 93.31 220 SER A O 1
ATOM 1762 N N . GLY A 1 221 ? -14.156 7.315 -8.166 1.00 92.38 221 GLY A N 1
ATOM 1763 C CA . GLY A 1 221 ? -13.251 8.218 -7.449 1.00 92.38 221 GLY A CA 1
ATOM 1764 C C . GLY A 1 221 ? -13.965 9.081 -6.400 1.00 92.38 221 GLY A C 1
ATOM 1765 O O . GLY A 1 221 ? -13.388 10.050 -5.900 1.00 92.38 221 GLY A O 1
ATOM 1766 N N . GLU A 1 222 ? -15.225 8.779 -6.069 1.00 95.75 222 GLU A N 1
ATOM 1767 C CA . GLU A 1 222 ? -15.994 9.534 -5.082 1.00 95.75 222 GLU A CA 1
ATOM 1768 C C . GLU A 1 222 ? -15.538 9.234 -3.649 1.00 95.75 222 GLU A C 1
ATOM 1770 O O . GLU A 1 222 ? -15.272 8.092 -3.270 1.00 95.75 222 GLU A O 1
ATOM 1775 N N . LEU A 1 223 ? -15.475 10.282 -2.823 1.00 97.00 223 LEU A N 1
ATOM 1776 C CA . LEU A 1 223 ? -15.242 10.156 -1.386 1.00 97.00 223 LEU A CA 1
ATOM 1777 C C . LEU A 1 223 ? -16.513 9.626 -0.715 1.00 97.00 223 LEU A C 1
ATOM 1779 O O . LEU A 1 223 ? -17.500 10.353 -0.607 1.00 97.00 223 LEU A O 1
ATOM 1783 N N . LEU A 1 224 ? -16.465 8.391 -0.221 1.00 96.88 224 LEU A N 1
ATOM 1784 C CA . LEU A 1 224 ? -17.592 7.743 0.450 1.00 96.88 224 LEU A CA 1
ATOM 1785 C C . LEU A 1 224 ? -17.686 8.139 1.922 1.00 96.88 224 LEU A C 1
ATOM 1787 O O . LEU A 1 224 ? -18.769 8.436 2.413 1.00 96.88 224 LEU A O 1
ATOM 1791 N N . ASN A 1 225 ? -16.555 8.139 2.634 1.00 97.44 225 ASN A N 1
ATOM 1792 C CA . ASN A 1 225 ? -16.518 8.411 4.071 1.00 97.44 225 ASN A CA 1
ATOM 1793 C C . ASN A 1 225 ? -15.194 9.042 4.515 1.00 97.44 225 ASN A C 1
ATOM 1795 O O . ASN A 1 225 ? -14.141 8.834 3.911 1.00 97.44 225 ASN A O 1
ATOM 1799 N N . THR A 1 226 ? -15.248 9.796 5.617 1.00 97.12 226 THR A N 1
ATOM 1800 C CA . THR A 1 226 ? -14.075 10.359 6.304 1.00 97.12 226 THR A CA 1
ATOM 1801 C C . THR A 1 226 ? -14.131 10.014 7.789 1.00 97.12 226 THR A C 1
ATOM 1803 O O . THR A 1 226 ? -15.086 10.359 8.480 1.00 97.12 226 THR A O 1
ATOM 1806 N N . PHE A 1 227 ? -13.082 9.370 8.289 1.00 97.00 227 PHE A N 1
ATOM 1807 C CA . PHE A 1 227 ? -12.936 8.942 9.675 1.00 97.00 227 PHE A CA 1
ATOM 1808 C C . PHE A 1 227 ? -11.937 9.859 10.380 1.00 97.00 227 PHE A C 1
ATOM 1810 O O . PHE A 1 227 ? -10.790 10.002 9.951 1.00 97.00 227 PHE A O 1
ATOM 1817 N N . SER A 1 228 ? -12.375 10.490 11.467 1.00 95.38 228 SER A N 1
ATOM 1818 C CA . SER A 1 228 ? -11.601 11.490 12.209 1.00 95.38 228 SER A CA 1
ATOM 1819 C C . SER A 1 228 ? -11.598 11.190 13.706 1.00 95.38 228 SER A C 1
ATOM 1821 O O . SER A 1 228 ? -12.512 10.554 14.232 1.00 95.38 228 SER A O 1
ATOM 1823 N N . GLY A 1 229 ? -10.551 11.639 14.401 1.00 91.62 229 GLY A N 1
ATOM 1824 C CA . GLY A 1 229 ? -10.410 11.500 15.855 1.00 91.62 229 GLY A CA 1
ATOM 1825 C C . GLY A 1 229 ? -9.186 10.706 16.315 1.00 91.62 229 GLY A C 1
ATOM 1826 O O . GLY A 1 229 ? -8.914 10.691 17.514 1.00 91.62 229 GLY A O 1
ATOM 1827 N N . HIS A 1 230 ? -8.452 10.076 15.393 1.00 90.75 230 HIS A N 1
ATOM 1828 C CA . HIS A 1 230 ? -7.070 9.660 15.644 1.00 90.75 230 HIS A CA 1
ATOM 1829 C C . HIS A 1 230 ? -6.125 10.837 15.375 1.00 90.75 230 HIS A C 1
ATOM 1831 O O . HIS A 1 230 ? -6.521 11.829 14.768 1.00 90.75 230 HIS A O 1
ATOM 1837 N N . GLU A 1 231 ? -4.884 10.733 15.836 1.00 90.31 231 GLU A N 1
ATOM 1838 C CA . GLU A 1 231 ? -3.855 11.751 15.629 1.00 90.31 231 GLU A CA 1
ATOM 1839 C C . GLU A 1 231 ? -2.738 11.128 14.797 1.00 90.31 231 GLU A C 1
ATOM 1841 O O . GLU A 1 231 ? -2.149 10.148 15.241 1.00 90.31 231 GLU A O 1
ATOM 1846 N N . SER A 1 232 ? -2.421 11.650 13.609 1.00 81.56 232 SER A N 1
ATOM 1847 C CA . SER A 1 232 ? -1.293 11.116 12.831 1.00 81.56 232 SER A CA 1
ATOM 1848 C C . SER A 1 232 ? 0.030 11.801 13.125 1.00 81.56 232 SER A C 1
ATOM 1850 O O . SER A 1 232 ? 1.071 11.146 13.128 1.00 81.56 232 SER A O 1
ATOM 1852 N N . LYS A 1 233 ? -0.000 13.120 13.361 1.00 81.06 233 LYS A N 1
ATOM 1853 C CA . LYS A 1 233 ? 1.171 13.998 13.170 1.00 81.06 233 LYS A CA 1
ATOM 1854 C C . LYS A 1 233 ? 1.805 13.760 11.780 1.00 81.06 233 LYS A C 1
ATOM 1856 O O . LYS A 1 233 ? 1.193 13.134 10.914 1.00 81.06 233 LYS A O 1
ATOM 1861 N N . ASP A 1 234 ? 3.032 14.226 11.565 1.00 70.38 234 ASP A N 1
ATOM 1862 C CA . ASP A 1 234 ? 3.817 13.993 10.338 1.00 70.38 234 ASP A CA 1
ATOM 1863 C C . ASP A 1 234 ? 4.392 12.557 10.251 1.00 70.38 234 ASP A C 1
ATOM 1865 O O . ASP A 1 234 ? 5.506 12.342 9.772 1.00 70.38 234 ASP A O 1
ATOM 1869 N N . LEU A 1 235 ? 3.672 11.555 10.767 1.00 74.44 235 LEU A N 1
ATOM 1870 C CA . LEU A 1 235 ? 4.111 10.159 10.791 1.00 74.44 235 LEU A CA 1
ATOM 1871 C C . LEU A 1 235 ? 3.421 9.348 9.689 1.00 74.44 235 LEU A C 1
ATOM 1873 O O . LEU A 1 235 ? 2.243 9.544 9.387 1.00 74.44 235 LEU A O 1
ATOM 1877 N N . LEU A 1 236 ? 4.149 8.384 9.119 1.00 78.75 236 LEU A N 1
ATOM 1878 C CA . LEU A 1 236 ? 3.614 7.415 8.158 1.00 78.75 236 LEU A CA 1
ATOM 1879 C C . LEU A 1 236 ? 2.802 6.339 8.889 1.00 78.75 236 LEU A C 1
ATOM 1881 O O . LEU A 1 236 ? 3.277 5.226 9.091 1.00 78.75 236 LEU A O 1
ATOM 1885 N N . LEU A 1 237 ? 1.597 6.692 9.338 1.00 84.31 237 LEU A N 1
ATOM 1886 C CA . LEU A 1 237 ? 0.710 5.738 9.998 1.00 84.31 237 LEU A CA 1
ATOM 1887 C C . LEU A 1 237 ? -0.027 4.869 8.979 1.00 84.31 237 LEU A C 1
ATOM 1889 O O . LEU A 1 237 ? -0.778 5.360 8.130 1.00 84.31 237 LEU A O 1
ATOM 1893 N N . GLU A 1 238 ? 0.159 3.562 9.112 1.00 90.81 238 GLU A N 1
ATOM 1894 C CA . GLU A 1 238 ? -0.513 2.573 8.280 1.00 90.81 238 GLU A CA 1
ATOM 1895 C C . GLU A 1 238 ? -2.002 2.430 8.637 1.00 90.81 238 GLU A C 1
ATOM 1897 O O . GLU A 1 238 ? -2.451 2.721 9.753 1.00 90.81 238 GLU A O 1
ATOM 1902 N N . ASN A 1 239 ? -2.769 1.954 7.657 1.00 94.06 239 ASN A N 1
ATOM 1903 C CA . ASN A 1 239 ? -4.153 1.526 7.817 1.00 94.06 239 ASN A CA 1
ATOM 1904 C C . ASN A 1 239 ? -4.350 0.134 7.203 1.00 94.06 239 ASN A C 1
ATOM 1906 O O . ASN A 1 239 ? -3.553 -0.310 6.374 1.00 94.06 239 ASN A O 1
ATOM 1910 N N . ALA A 1 240 ? -5.406 -0.552 7.627 1.00 93.38 240 ALA A N 1
ATOM 1911 C CA . ALA A 1 240 ? -5.844 -1.816 7.051 1.00 93.38 240 ALA A CA 1
ATOM 1912 C C . ALA A 1 240 ? -7.365 -1.923 7.088 1.00 93.38 240 ALA A C 1
ATOM 1914 O O . ALA A 1 240 ? -8.041 -1.208 7.829 1.00 93.38 240 ALA A O 1
ATOM 1915 N N . VAL A 1 241 ? -7.887 -2.868 6.319 1.00 94.81 241 VAL A N 1
ATOM 1916 C CA . VAL A 1 241 ? -9.283 -3.292 6.374 1.00 94.81 241 VAL A CA 1
ATOM 1917 C C . VAL A 1 241 ? -9.328 -4.667 7.031 1.00 94.81 241 VAL A C 1
ATOM 1919 O O . VAL A 1 241 ? -8.414 -5.472 6.847 1.00 94.81 241 VAL A O 1
ATOM 1922 N N . ASN A 1 242 ? -10.345 -4.928 7.850 1.00 93.06 242 ASN A N 1
ATOM 1923 C CA . ASN A 1 242 ? -10.508 -6.241 8.464 1.00 93.06 242 ASN A CA 1
ATOM 1924 C C . ASN A 1 242 ? -10.926 -7.310 7.440 1.00 93.06 242 ASN A C 1
ATOM 1926 O O . ASN A 1 242 ? -11.375 -7.000 6.343 1.00 93.06 242 ASN A O 1
ATOM 1930 N N . GLU A 1 243 ? -10.845 -8.579 7.829 1.00 89.19 243 GLU A N 1
ATOM 1931 C CA . GLU A 1 243 ? -11.057 -9.749 6.964 1.00 89.19 243 GLU A CA 1
ATOM 1932 C C . GLU A 1 243 ? -12.466 -9.853 6.347 1.00 89.19 243 GLU A C 1
ATOM 1934 O O . GLU A 1 243 ? -12.713 -10.687 5.481 1.00 89.19 243 GLU A O 1
ATOM 1939 N N . LYS A 1 244 ? -13.410 -9.025 6.811 1.00 91.44 244 LYS A N 1
ATOM 1940 C CA . LYS A 1 244 ? -14.815 -9.004 6.372 1.00 91.44 244 LYS A CA 1
ATOM 1941 C C . LYS A 1 244 ? -15.226 -7.699 5.692 1.00 91.44 244 LYS A C 1
ATOM 1943 O O . LYS A 1 244 ? -16.422 -7.508 5.504 1.00 91.44 244 LYS A O 1
ATOM 1948 N N . ASP A 1 245 ? -14.295 -6.778 5.441 1.00 94.25 245 ASP A N 1
ATOM 1949 C CA . ASP A 1 245 ? -14.593 -5.430 4.932 1.00 94.25 245 ASP A CA 1
ATOM 1950 C C . ASP A 1 245 ? -15.701 -4.701 5.721 1.00 94.25 245 ASP A C 1
ATOM 1952 O O . ASP A 1 245 ? -16.521 -3.971 5.178 1.00 94.25 245 ASP A O 1
ATOM 1956 N N . SER A 1 246 ? -15.750 -4.896 7.039 1.00 94.50 246 SER A N 1
ATOM 1957 C CA . SER A 1 246 ? -16.705 -4.200 7.919 1.00 94.50 246 SER A CA 1
ATOM 1958 C C . SER A 1 246 ? -16.063 -3.080 8.724 1.00 94.50 246 SER A C 1
ATOM 1960 O O . SER A 1 246 ? -16.766 -2.192 9.203 1.00 94.50 246 SER A O 1
ATOM 1962 N N . HIS A 1 247 ? -14.743 -3.127 8.908 1.00 96.00 247 HIS A N 1
ATOM 1963 C CA . HIS A 1 247 ? -14.019 -2.153 9.706 1.00 96.00 247 HIS A CA 1
ATOM 1964 C C . HIS A 1 247 ? -12.713 -1.731 9.050 1.00 96.00 247 HIS A C 1
ATOM 1966 O O . HIS A 1 247 ? -11.971 -2.561 8.524 1.00 96.00 247 HIS A O 1
ATOM 1972 N N . ILE A 1 248 ? -12.397 -0.447 9.191 1.00 97.06 248 ILE A N 1
ATOM 1973 C CA . ILE A 1 248 ? -11.062 0.090 8.945 1.00 97.06 248 ILE A CA 1
ATOM 1974 C C . ILE A 1 248 ? -10.309 0.144 10.267 1.00 97.06 248 ILE A C 1
ATOM 1976 O O . ILE A 1 248 ? -10.857 0.532 11.299 1.00 97.06 248 ILE A O 1
ATOM 1980 N N . ILE A 1 249 ? -9.037 -0.219 10.222 1.00 96.38 249 ILE A N 1
ATOM 1981 C CA . ILE A 1 249 ? -8.114 -0.194 11.345 1.00 96.38 249 ILE A CA 1
ATOM 1982 C C . ILE A 1 249 ? -7.041 0.843 11.038 1.00 96.38 249 ILE A C 1
ATOM 1984 O O . ILE A 1 249 ? -6.435 0.808 9.968 1.00 96.38 249 ILE A O 1
ATOM 1988 N N . SER A 1 250 ? -6.783 1.758 11.969 1.00 95.25 250 SER A N 1
ATOM 1989 C CA . SER A 1 250 ? -5.712 2.746 11.825 1.00 95.25 250 SER A CA 1
ATOM 1990 C C . SER A 1 250 ? -4.899 2.889 13.105 1.00 95.25 250 SER A C 1
ATOM 1992 O O . SER A 1 250 ? -5.442 2.864 14.213 1.00 95.25 250 SER A O 1
ATOM 1994 N N . GLY A 1 251 ? -3.587 3.060 12.950 1.00 93.12 251 GLY A N 1
ATOM 1995 C CA . GLY A 1 251 ? -2.715 3.481 14.043 1.00 93.12 251 GLY A CA 1
ATOM 1996 C C . GLY A 1 251 ? -2.910 4.957 14.398 1.00 93.12 251 GLY A C 1
ATOM 1997 O O . GLY A 1 251 ? -3.538 5.719 13.662 1.00 93.12 251 GLY A O 1
ATOM 1998 N N . SER A 1 252 ? -2.345 5.364 15.531 1.00 93.00 252 SER A N 1
ATOM 1999 C CA . SER A 1 252 ? -2.314 6.752 15.992 1.00 93.00 252 SER A CA 1
ATOM 2000 C C . SER A 1 252 ? -0.955 7.082 16.616 1.00 93.00 252 SER A C 1
ATOM 2002 O O . SER A 1 252 ? -0.289 6.224 17.204 1.00 93.00 252 SER A O 1
ATOM 2004 N N . ALA A 1 253 ? -0.552 8.347 16.528 1.00 92.69 253 ALA A N 1
ATOM 2005 C CA . ALA A 1 253 ? 0.683 8.900 17.075 1.00 92.69 253 ALA A CA 1
ATOM 2006 C C . ALA A 1 253 ? 0.735 8.847 18.609 1.00 92.69 253 ALA A C 1
ATOM 2008 O O . ALA A 1 253 ? 1.809 8.907 19.205 1.00 92.69 253 ALA A O 1
ATOM 2009 N N . ASN A 1 254 ? -0.429 8.739 19.250 1.00 92.06 254 ASN A N 1
ATOM 2010 C CA . ASN A 1 254 ? -0.575 8.659 20.701 1.00 92.06 254 ASN A CA 1
ATOM 2011 C C . ASN A 1 254 ? -0.522 7.217 21.252 1.00 92.06 254 ASN A C 1
ATOM 2013 O O . ASN A 1 254 ? -0.579 7.042 22.473 1.00 92.06 254 ASN A O 1
ATOM 2017 N N . GLY A 1 255 ? -0.391 6.212 20.381 1.00 91.75 255 GLY A N 1
ATOM 2018 C CA . GLY A 1 255 ? -0.256 4.799 20.751 1.00 91.75 255 GLY A CA 1
ATOM 2019 C C . GLY A 1 255 ? -1.568 4.036 20.828 1.00 91.75 255 GLY A C 1
ATOM 2020 O O . GLY A 1 255 ? -1.612 2.899 21.306 1.00 91.75 255 GLY A O 1
ATOM 2021 N N . GLU A 1 256 ? -2.637 4.653 20.339 1.00 94.69 256 GLU A N 1
ATOM 2022 C CA . GLU A 1 256 ? -3.934 4.022 20.167 1.00 94.69 256 GLU A CA 1
ATOM 2023 C C . GLU A 1 256 ? -4.062 3.377 18.779 1.00 94.69 256 GLU A C 1
ATOM 2025 O O . GLU A 1 256 ? -3.453 3.805 17.798 1.00 94.69 256 GLU A O 1
ATOM 2030 N N . VAL A 1 257 ? -4.895 2.344 18.703 1.00 95.81 257 VAL A N 1
ATOM 2031 C CA . VAL A 1 257 ? -5.356 1.725 17.461 1.00 95.81 257 VAL A CA 1
ATOM 2032 C C . VAL A 1 257 ? -6.862 1.893 17.403 1.00 95.81 257 VAL A C 1
ATOM 2034 O O . VAL A 1 257 ? -7.571 1.523 18.344 1.00 95.81 257 VAL A O 1
ATOM 2037 N N . PHE A 1 258 ? -7.350 2.449 16.306 1.00 96.12 258 PHE A N 1
ATOM 2038 C CA . PHE A 1 258 ? -8.757 2.747 16.108 1.00 96.12 258 PHE A CA 1
ATOM 2039 C C . PHE A 1 258 ? -9.385 1.722 15.176 1.00 96.12 258 PHE A C 1
ATOM 2041 O O . PHE A 1 258 ? -8.807 1.384 14.148 1.00 96.12 258 PHE A O 1
ATOM 2048 N N . TYR A 1 259 ? -10.582 1.272 15.538 1.00 96.44 259 TYR A N 1
ATOM 2049 C CA . TYR A 1 259 ? -11.488 0.542 14.664 1.00 96.44 259 TYR A CA 1
ATOM 2050 C C . TYR A 1 259 ? -12.636 1.465 14.292 1.00 96.44 259 TYR A C 1
ATOM 2052 O O . TYR A 1 259 ? -13.334 1.990 15.167 1.00 96.44 259 TYR A O 1
ATOM 2060 N N . TRP A 1 260 ? -12.825 1.638 12.997 1.00 97.19 260 TRP A N 1
ATOM 2061 C CA . TRP A 1 260 ? -13.872 2.453 12.408 1.00 97.19 260 TRP A CA 1
ATOM 2062 C C . TRP A 1 260 ? -14.862 1.541 11.705 1.00 97.19 260 TRP A C 1
ATOM 2064 O O . TRP A 1 260 ? -14.440 0.689 10.928 1.00 97.19 260 TRP A O 1
ATOM 2074 N N . ASP A 1 261 ? -16.154 1.708 11.962 1.00 96.75 261 ASP A N 1
ATOM 2075 C CA . ASP A 1 261 ? -17.191 1.066 11.151 1.00 96.75 261 ASP A CA 1
ATOM 2076 C C . ASP A 1 261 ? -17.138 1.648 9.736 1.00 96.75 261 ASP A C 1
ATOM 2078 O O . ASP A 1 261 ? -17.268 2.864 9.574 1.00 96.75 261 ASP A O 1
ATOM 2082 N N . LEU A 1 262 ? -16.946 0.795 8.727 1.00 94.31 262 LEU A N 1
ATOM 2083 C CA . LEU A 1 262 ? -16.761 1.213 7.334 1.00 94.31 262 LEU A CA 1
ATOM 2084 C C . LEU A 1 262 ? -17.929 2.076 6.815 1.00 94.31 262 LEU A C 1
ATOM 2086 O O . LEU A 1 262 ? -17.711 3.023 6.056 1.00 94.31 262 LEU A O 1
ATOM 2090 N N . ILE A 1 263 ? -19.157 1.763 7.239 1.00 92.38 263 ILE A N 1
ATOM 2091 C CA . ILE A 1 263 ? -20.398 2.371 6.745 1.00 92.38 263 ILE A CA 1
ATOM 2092 C C . ILE A 1 263 ? -20.759 3.589 7.591 1.00 92.38 263 ILE A C 1
ATOM 2094 O O . ILE A 1 263 ? -21.022 4.668 7.060 1.00 92.38 263 ILE A O 1
ATOM 2098 N N . ASN A 1 264 ? -20.769 3.424 8.915 1.00 91.69 264 ASN A N 1
ATOM 2099 C CA . ASN A 1 264 ? -21.303 4.426 9.836 1.00 91.69 264 ASN A CA 1
ATOM 2100 C C . ASN A 1 264 ? -20.301 5.528 10.191 1.00 91.69 264 ASN A C 1
ATOM 2102 O O . ASN A 1 264 ? -20.684 6.513 10.823 1.00 91.69 264 ASN A O 1
ATOM 2106 N N . SER A 1 265 ? -19.027 5.383 9.816 1.00 91.38 265 SER A N 1
ATOM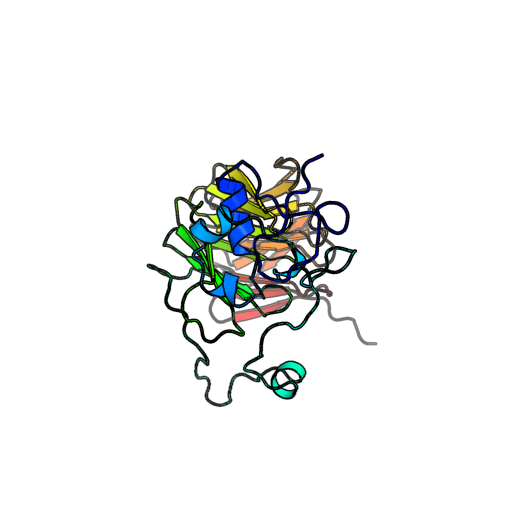 2107 C CA . SER A 1 265 ? -17.936 6.331 10.098 1.00 91.38 265 SER A CA 1
ATOM 2108 C C . SER A 1 265 ? -17.609 6.570 11.576 1.00 91.38 265 SER A C 1
ATOM 2110 O O . SER A 1 265 ? -16.744 7.382 11.910 1.00 91.38 265 SER A O 1
ATOM 2112 N N . ASN A 1 266 ? -18.248 5.838 12.489 1.00 93.75 266 ASN A N 1
ATOM 2113 C CA . ASN A 1 266 ? -18.003 5.951 13.918 1.00 93.75 266 ASN A CA 1
ATOM 2114 C C . ASN A 1 266 ? -16.840 5.054 14.368 1.00 93.75 266 ASN A C 1
ATOM 2116 O O . ASN A 1 266 ? -16.578 3.982 13.823 1.00 93.75 266 ASN A O 1
ATOM 2120 N N . CYS A 1 267 ? -16.136 5.493 15.412 1.00 95.75 267 CYS A N 1
ATOM 2121 C CA . CYS A 1 267 ? -15.148 4.656 16.082 1.00 95.75 267 CYS A CA 1
ATOM 2122 C C . CYS A 1 267 ? -15.873 3.629 16.960 1.00 95.75 267 CYS A C 1
ATOM 2124 O O . CYS A 1 267 ? -16.483 4.002 17.965 1.00 95.75 267 CYS A O 1
ATOM 2126 N N . THR A 1 268 ? -15.806 2.348 16.600 1.00 94.75 268 THR A N 1
ATOM 2127 C CA . THR A 1 268 ? -16.458 1.262 17.349 1.00 94.75 268 THR A CA 1
ATOM 2128 C C . THR A 1 268 ? -15.594 0.760 18.496 1.00 94.75 268 THR A C 1
ATOM 2130 O O . THR A 1 268 ? -16.112 0.318 19.524 1.00 94.75 268 THR A O 1
ATOM 2133 N N . ARG A 1 269 ? -14.266 0.828 18.347 1.00 93.25 269 ARG A N 1
ATOM 2134 C CA . ARG A 1 269 ? -13.315 0.375 19.365 1.00 93.25 269 ARG A CA 1
ATOM 2135 C C . ARG A 1 269 ? -12.009 1.156 19.303 1.00 93.25 269 ARG A C 1
ATOM 2137 O O . ARG A 1 269 ? -11.512 1.475 18.227 1.00 93.25 269 ARG A O 1
ATOM 2144 N N . LYS A 1 270 ? -11.419 1.376 20.479 1.00 94.88 270 LYS A N 1
ATOM 2145 C CA . LYS A 1 270 ? -10.044 1.853 20.641 1.00 94.88 270 LYS A CA 1
ATOM 2146 C C . LYS A 1 270 ? -9.247 0.845 21.452 1.00 94.88 270 LYS A C 1
ATOM 2148 O O . LYS A 1 270 ? -9.693 0.419 22.516 1.00 94.88 270 LYS A O 1
ATOM 2153 N N . LEU A 1 271 ? -8.084 0.464 20.945 1.00 94.56 271 LEU A N 1
ATOM 2154 C CA . LEU A 1 271 ? -7.105 -0.347 21.661 1.00 94.56 271 LEU A CA 1
ATOM 2155 C C . LEU A 1 271 ? -5.929 0.548 22.037 1.00 94.56 271 LEU A C 1
ATOM 2157 O O . LEU A 1 271 ? -5.551 1.422 21.265 1.00 94.56 271 LEU A O 1
ATOM 2161 N N . VAL A 1 272 ? -5.333 0.327 23.203 1.00 95.06 272 VAL A N 1
ATOM 2162 C CA . VAL A 1 272 ? -4.140 1.067 23.631 1.00 95.06 272 VAL A CA 1
ATOM 2163 C C . VAL A 1 272 ? -2.943 0.138 23.499 1.00 95.06 272 VAL A C 1
ATOM 2165 O O . VAL A 1 272 ? -2.786 -0.773 24.311 1.00 95.06 272 VAL A O 1
ATOM 2168 N N . HIS A 1 273 ? -2.110 0.350 22.478 1.00 93.06 273 HIS A N 1
ATOM 2169 C CA . HIS A 1 273 ? -0.859 -0.388 22.333 1.00 93.06 273 HIS A CA 1
ATOM 2170 C C . HIS A 1 273 ? 0.151 0.126 23.357 1.00 93.06 273 HIS A C 1
ATOM 2172 O O . HIS A 1 273 ? 0.604 -0.618 24.220 1.00 93.06 273 HIS A O 1
ATOM 2178 N N . CYS A 1 274 ? 0.502 1.400 23.268 1.00 90.31 274 CYS A N 1
ATOM 2179 C CA . CYS A 1 274 ? 1.514 2.065 24.081 1.00 90.31 274 CYS A CA 1
ATOM 2180 C C . CYS A 1 274 ? 0.971 3.450 24.463 1.00 90.31 274 CYS A C 1
ATOM 2182 O O . CYS A 1 274 ? 0.006 3.927 23.873 1.00 90.31 274 CYS A O 1
ATOM 2184 N N . LYS A 1 275 ? 1.528 4.104 25.485 1.00 87.38 275 LYS A N 1
ATOM 2185 C CA . LYS A 1 275 ? 1.112 5.471 25.841 1.00 87.38 275 LYS A CA 1
ATOM 2186 C C . LYS A 1 275 ? 2.055 6.479 25.193 1.00 87.38 275 LYS A C 1
ATOM 2188 O O . LYS A 1 275 ? 3.258 6.393 25.417 1.00 87.38 275 LYS A O 1
ATOM 2193 N N . GLN A 1 276 ? 1.493 7.453 24.472 1.00 85.56 276 GLN A N 1
ATOM 2194 C CA . GLN A 1 276 ? 2.194 8.618 23.904 1.00 85.56 276 GLN A CA 1
ATOM 2195 C C . GLN A 1 276 ? 3.301 8.291 22.889 1.00 85.56 276 GLN A C 1
ATOM 2197 O O . GLN A 1 276 ? 4.227 9.080 22.706 1.00 85.56 276 GLN A O 1
ATOM 2202 N N . LYS A 1 277 ? 3.215 7.139 22.227 1.00 90.19 277 LYS A N 1
ATOM 2203 C CA . LYS A 1 277 ? 4.190 6.686 21.230 1.00 90.19 277 LYS A CA 1
ATOM 2204 C C . LYS A 1 277 ? 3.450 6.186 19.996 1.00 90.19 277 LYS A C 1
ATOM 2206 O O . LYS A 1 277 ? 2.380 5.618 20.161 1.00 90.19 277 LYS A O 1
ATOM 2211 N N . PRO A 1 278 ? 3.963 6.381 18.779 1.00 90.69 278 PRO A N 1
ATOM 2212 C CA . PRO A 1 278 ? 3.203 6.059 17.583 1.00 90.69 278 PRO A CA 1
ATOM 2213 C C . PRO A 1 278 ? 3.100 4.556 17.326 1.00 90.69 278 PRO A C 1
ATOM 2215 O O . PRO A 1 278 ? 4.086 3.828 17.438 1.00 90.69 278 PRO A O 1
ATOM 2218 N N . VAL A 1 279 ? 1.919 4.108 16.898 1.00 91.31 279 VAL A N 1
ATOM 2219 C CA . VAL A 1 279 ? 1.759 2.782 16.284 1.00 91.31 279 VAL A CA 1
ATOM 2220 C C . VAL A 1 279 ? 2.228 2.871 14.837 1.00 91.31 279 VAL A C 1
ATOM 2222 O O . VAL A 1 279 ? 1.530 3.425 13.995 1.00 91.31 279 VAL A O 1
ATOM 2225 N N . VAL A 1 280 ? 3.427 2.362 14.561 1.00 84.19 280 VAL A N 1
ATOM 2226 C CA . VAL A 1 280 ? 4.131 2.598 13.288 1.00 84.19 280 VAL A CA 1
ATOM 2227 C C . VAL A 1 280 ? 3.610 1.701 12.170 1.00 84.19 280 VAL A C 1
ATOM 2229 O O . VAL A 1 280 ? 3.511 2.138 11.031 1.00 84.19 280 VAL A O 1
ATOM 2232 N N . THR A 1 281 ? 3.276 0.452 12.484 1.00 88.19 281 THR A N 1
ATOM 2233 C CA . THR A 1 281 ? 2.817 -0.525 11.491 1.00 88.19 281 THR A CA 1
ATOM 2234 C C . THR A 1 281 ? 1.750 -1.430 12.074 1.00 88.19 281 THR A C 1
ATOM 2236 O O . THR A 1 281 ? 1.680 -1.660 13.292 1.00 88.19 281 THR A O 1
ATOM 2239 N N . LEU A 1 282 ? 0.905 -1.932 11.185 1.00 91.75 282 LEU A N 1
ATOM 2240 C CA . LEU A 1 282 ? -0.142 -2.877 11.504 1.00 91.75 282 LEU A CA 1
ATOM 2241 C C . LEU A 1 282 ? -0.258 -3.939 10.409 1.00 91.75 282 LEU A C 1
ATOM 2243 O O . LEU A 1 282 ? 0.051 -3.709 9.244 1.00 91.75 282 LEU A O 1
ATOM 2247 N N . SER A 1 283 ? -0.689 -5.132 10.796 1.00 91.12 283 SER A N 1
ATOM 2248 C CA . SER A 1 283 ? -0.884 -6.246 9.874 1.00 91.12 283 SER A CA 1
ATOM 2249 C C . SER A 1 283 ? -2.095 -7.050 10.314 1.00 91.12 283 SER A C 1
ATOM 2251 O O . SER A 1 283 ? -2.076 -7.712 11.355 1.00 91.12 283 SER A O 1
ATOM 2253 N N . GLN A 1 284 ? -3.172 -6.937 9.544 1.00 90.75 284 GLN A N 1
ATOM 2254 C CA . GLN A 1 284 ? -4.376 -7.731 9.734 1.00 90.75 284 GLN A CA 1
ATOM 2255 C C . GLN A 1 284 ? -4.135 -9.146 9.199 1.00 90.75 284 GLN A C 1
ATOM 2257 O O . GLN A 1 284 ? -3.586 -9.319 8.110 1.00 90.75 284 GLN A O 1
ATOM 2262 N N . HIS A 1 285 ? -4.553 -10.161 9.953 1.00 89.00 285 HIS A N 1
ATOM 2263 C CA . HIS A 1 285 ? -4.513 -11.535 9.471 1.00 89.00 285 HIS A CA 1
ATOM 2264 C C . HIS A 1 285 ? -5.474 -11.697 8.280 1.00 89.00 285 HIS A C 1
ATOM 2266 O O . HIS A 1 285 ? -6.618 -11.248 8.365 1.00 89.00 285 HIS A O 1
ATOM 2272 N N . PRO A 1 286 ? -5.053 -12.351 7.183 1.00 82.81 286 PRO A N 1
ATOM 2273 C CA . PRO A 1 286 ? -5.806 -12.348 5.926 1.00 82.81 286 PRO A CA 1
ATOM 2274 C C . PRO A 1 286 ? -7.171 -13.044 6.004 1.00 82.81 286 PRO A C 1
ATOM 2276 O O . PRO A 1 286 ? -8.034 -12.787 5.174 1.00 82.81 286 PRO A O 1
ATOM 2279 N N . THR A 1 287 ? -7.370 -13.950 6.965 1.00 84.88 287 THR A N 1
ATOM 2280 C CA . THR A 1 287 ? -8.590 -14.777 7.052 1.00 84.88 287 THR A CA 1
ATOM 2281 C C . THR A 1 287 ? -9.240 -14.805 8.428 1.00 84.88 287 THR A C 1
ATOM 2283 O O . THR A 1 287 ? -10.350 -15.307 8.571 1.00 84.88 287 THR A O 1
ATOM 2286 N N . GLU A 1 288 ? -8.556 -14.318 9.460 1.00 88.25 288 GLU A N 1
ATOM 2287 C CA . GLU A 1 288 ? -9.003 -14.454 10.848 1.00 88.25 288 GLU A CA 1
ATOM 2288 C C . GLU A 1 288 ? -9.009 -13.079 11.499 1.00 88.25 288 GLU A C 1
ATOM 2290 O O . GLU A 1 288 ? -8.294 -12.175 11.072 1.00 88.25 288 GLU A O 1
ATOM 2295 N N . SER A 1 289 ? -9.789 -12.919 12.564 1.00 89.75 289 SER A N 1
ATOM 2296 C CA . SER A 1 289 ? -9.916 -11.646 13.278 1.00 89.75 289 SER A CA 1
ATOM 2297 C C . SER A 1 289 ? -8.733 -11.397 14.234 1.00 89.75 289 SER A C 1
ATOM 2299 O O . SER A 1 289 ? -8.924 -11.042 15.400 1.00 89.75 289 SER A O 1
ATOM 2301 N N . TYR A 1 290 ? -7.509 -11.604 13.741 1.00 91.06 290 TYR A N 1
ATOM 2302 C CA . TYR A 1 290 ? -6.258 -11.299 14.429 1.00 91.06 290 TYR A CA 1
ATOM 2303 C C . TYR A 1 290 ? -5.591 -10.070 13.812 1.00 91.06 290 TYR A C 1
ATOM 2305 O O . TYR A 1 290 ? -5.561 -9.911 12.595 1.00 91.06 290 TYR A O 1
ATOM 2313 N N . LEU A 1 291 ? -5.011 -9.221 14.653 1.00 93.31 291 LEU A N 1
ATOM 2314 C CA . LEU A 1 291 ? -4.269 -8.032 14.245 1.00 93.31 291 LEU A CA 1
ATOM 2315 C C . LEU A 1 291 ? -2.908 -8.042 14.931 1.00 93.31 291 LEU A C 1
ATOM 2317 O O . LEU A 1 291 ? -2.828 -8.216 16.144 1.00 93.31 291 LEU A O 1
ATOM 2321 N N . LEU A 1 292 ? -1.842 -7.793 14.183 1.00 93.69 292 LEU A N 1
ATOM 2322 C CA . LEU A 1 292 ? -0.547 -7.420 14.734 1.00 93.69 292 LEU A CA 1
ATOM 2323 C C . LEU A 1 292 ? -0.394 -5.907 14.661 1.00 93.69 292 LEU A C 1
ATOM 2325 O O . LEU A 1 292 ? -0.686 -5.304 13.633 1.00 93.69 292 LEU A O 1
ATOM 2329 N N . THR A 1 293 ? 0.096 -5.293 15.730 1.00 93.25 293 THR A N 1
ATOM 2330 C CA . THR A 1 293 ? 0.559 -3.902 15.691 1.00 93.25 293 THR A CA 1
ATOM 2331 C C . THR A 1 293 ? 1.942 -3.786 16.298 1.00 93.25 293 THR A C 1
ATOM 2333 O O . THR A 1 293 ? 2.297 -4.590 17.160 1.00 93.25 293 THR A O 1
ATOM 2336 N N . ALA A 1 294 ? 2.712 -2.790 15.863 1.00 90.44 294 ALA A N 1
ATOM 2337 C CA . ALA A 1 294 ? 4.032 -2.506 16.416 1.00 90.44 294 ALA A CA 1
ATOM 2338 C C . ALA A 1 294 ? 4.162 -1.044 16.857 1.00 90.44 294 ALA A C 1
ATOM 2340 O O . ALA A 1 294 ? 3.747 -0.122 16.148 1.00 90.44 294 ALA A O 1
ATOM 2341 N N . CYS A 1 295 ? 4.759 -0.848 18.028 1.00 90.94 295 CYS A N 1
ATOM 2342 C CA . CYS A 1 295 ? 5.106 0.445 18.602 1.00 90.94 295 CYS A CA 1
ATOM 2343 C C . CYS A 1 295 ? 6.495 0.316 19.232 1.00 90.94 295 CYS A C 1
ATOM 2345 O O . CYS A 1 295 ? 6.667 -0.441 20.182 1.00 90.94 295 CYS A O 1
ATOM 2347 N N . GLU A 1 296 ? 7.477 1.047 18.700 1.00 87.19 296 GLU A N 1
ATOM 2348 C CA . GLU A 1 296 ? 8.886 0.965 19.117 1.00 87.19 296 GLU A CA 1
ATOM 2349 C C . GLU A 1 296 ? 9.446 -0.472 19.145 1.00 87.19 296 GLU A C 1
ATOM 2351 O O . GLU A 1 296 ? 9.676 -1.054 18.087 1.00 87.19 296 GLU A O 1
ATOM 2356 N N . ASP A 1 297 ? 9.703 -1.019 20.335 1.00 86.50 297 ASP A N 1
ATOM 2357 C CA . ASP A 1 297 ? 10.267 -2.345 20.590 1.00 86.50 297 ASP A CA 1
ATOM 2358 C C . ASP A 1 297 ? 9.203 -3.408 20.918 1.00 86.50 297 ASP A C 1
ATOM 2360 O O . ASP A 1 297 ? 9.533 -4.586 21.071 1.00 86.50 297 ASP A O 1
ATOM 2364 N N . GLU A 1 298 ? 7.923 -3.025 20.973 1.00 90.88 298 GLU A N 1
ATOM 2365 C CA . GLU A 1 298 ? 6.808 -3.928 21.248 1.00 90.88 298 GLU A CA 1
ATOM 2366 C C . GLU A 1 298 ? 6.017 -4.275 19.979 1.00 90.88 298 GLU A C 1
ATOM 2368 O O . GLU A 1 298 ? 5.591 -3.412 19.207 1.00 90.88 298 GLU A O 1
ATOM 2373 N N . VAL A 1 299 ? 5.744 -5.572 19.803 1.00 92.81 299 VAL A N 1
ATOM 2374 C CA . VAL A 1 299 ? 4.760 -6.092 18.845 1.00 92.81 299 VAL A CA 1
ATOM 2375 C C . VAL A 1 299 ? 3.650 -6.781 19.631 1.00 92.81 299 VAL A C 1
ATOM 2377 O O . VAL A 1 299 ? 3.918 -7.652 20.459 1.00 92.81 299 VAL A O 1
ATOM 2380 N N . LYS A 1 300 ? 2.393 -6.405 19.376 1.00 92.00 300 LYS A N 1
ATOM 2381 C CA . LYS A 1 300 ? 1.215 -6.963 20.055 1.00 92.00 300 LYS A CA 1
ATOM 2382 C C . LYS A 1 300 ? 0.322 -7.688 19.067 1.00 92.00 300 LYS A C 1
ATOM 2384 O O . LYS A 1 300 ? -0.023 -7.131 18.029 1.00 92.00 300 LYS A O 1
ATOM 2389 N N . LEU A 1 301 ? -0.067 -8.908 19.434 1.00 93.88 301 LEU A N 1
ATOM 2390 C CA . LEU A 1 301 ? -1.117 -9.675 18.775 1.00 93.88 301 LEU A CA 1
ATOM 2391 C C . LEU A 1 301 ? -2.442 -9.434 19.496 1.00 93.88 301 LEU A C 1
ATOM 2393 O O . LEU A 1 301 ? -2.578 -9.708 20.689 1.00 93.88 301 LEU A O 1
ATOM 2397 N N . TRP A 1 302 ? -3.419 -8.946 18.751 1.00 92.75 302 TRP A N 1
ATOM 2398 C CA . TRP A 1 302 ? -4.786 -8.722 19.185 1.00 92.75 302 TRP A CA 1
ATOM 2399 C C . TRP A 1 302 ? -5.676 -9.766 18.534 1.00 92.75 302 TRP A C 1
ATOM 2401 O O . TRP A 1 302 ? -5.526 -10.061 17.353 1.00 92.75 302 TRP A O 1
ATOM 2411 N N . GLY A 1 303 ? -6.623 -10.300 19.288 1.00 87.75 303 GLY A N 1
ATOM 2412 C CA . GLY A 1 303 ? -7.633 -11.207 18.772 1.00 87.75 303 GLY A CA 1
ATOM 2413 C C . GLY A 1 303 ? -8.439 -11.805 19.907 1.00 87.75 303 GLY A C 1
ATOM 2414 O O . GLY A 1 303 ? -8.076 -11.703 21.081 1.00 87.75 303 GLY A O 1
ATOM 2415 N N . THR A 1 304 ? -9.556 -12.420 19.561 1.00 76.25 304 THR A N 1
ATOM 2416 C CA . THR A 1 304 ? -10.327 -13.224 20.502 1.00 76.25 304 THR A CA 1
ATOM 2417 C C . THR A 1 304 ? -9.804 -14.647 20.426 1.00 76.25 304 THR A C 1
ATOM 2419 O O . THR A 1 304 ? -9.971 -15.292 19.394 1.00 76.25 304 THR A O 1
ATOM 2422 N N . LYS A 1 305 ? -9.189 -15.154 21.503 1.00 59.56 305 LYS A N 1
ATOM 2423 C CA . LYS A 1 305 ? -9.003 -16.603 21.626 1.00 59.56 305 LYS A CA 1
ATOM 2424 C C . LYS A 1 305 ? -10.378 -17.249 21.461 1.00 59.56 305 LYS A C 1
ATOM 2426 O O . LYS A 1 305 ? -11.306 -16.860 22.173 1.00 59.56 305 LYS A O 1
ATOM 2431 N N . ALA A 1 306 ? -10.508 -18.214 20.553 1.00 54.69 306 ALA A N 1
ATOM 2432 C CA . ALA A 1 306 ? -11.566 -19.196 20.713 1.00 54.69 306 ALA A CA 1
ATOM 2433 C C . ALA A 1 306 ? -11.368 -19.785 22.116 1.00 54.69 306 ALA A C 1
ATOM 2435 O O . ALA A 1 306 ? -10.259 -20.194 22.463 1.00 54.69 306 ALA A O 1
ATOM 2436 N N . LEU A 1 307 ? -12.391 -19.704 22.964 1.00 45.81 307 LEU A N 1
ATOM 2437 C CA . LEU A 1 307 ? -12.409 -20.491 24.187 1.00 45.81 307 LEU A CA 1
ATOM 2438 C C . LEU A 1 307 ? -12.433 -21.947 23.716 1.00 45.81 307 LEU A C 1
ATOM 2440 O O . LEU A 1 307 ? -13.468 -22.427 23.26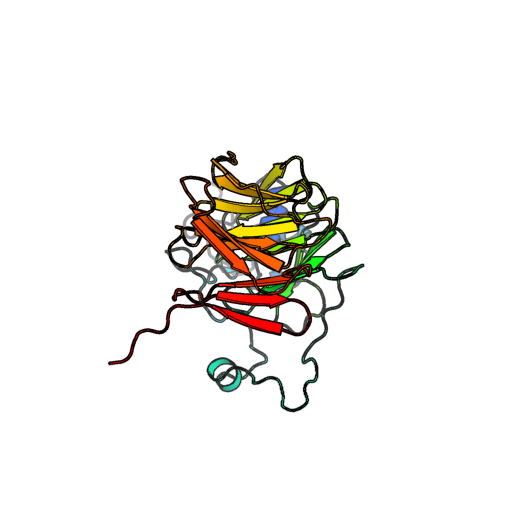8 1.00 45.81 307 LEU A O 1
ATOM 2444 N N . GLU A 1 308 ? -11.272 -22.596 23.698 1.00 44.59 308 GLU A N 1
ATOM 2445 C CA . GLU A 1 308 ? -11.215 -24.052 23.672 1.00 44.59 308 GLU A CA 1
ATOM 2446 C C . GLU A 1 308 ? -11.792 -24.509 25.019 1.00 44.59 308 GLU A C 1
ATOM 2448 O O . GLU A 1 308 ? -11.212 -24.221 26.069 1.00 44.59 308 GLU A O 1
ATOM 2453 N N . GLU A 1 309 ? -12.995 -25.089 24.976 1.00 37.44 309 GLU A N 1
ATOM 2454 C CA . GLU A 1 309 ? -13.607 -25.825 26.092 1.00 37.44 309 GLU A CA 1
ATOM 2455 C C . GLU A 1 309 ? -12.879 -27.150 26.346 1.00 37.44 309 GLU A C 1
ATOM 2457 O O . GLU A 1 309 ? -12.499 -27.824 25.359 1.00 37.44 309 GLU A O 1
#

Organism: Parnassius apollo (NCBI:txid110799)

InterPro domains:
  IPR001680 WD40 repeat [PF00400] (97-135)
  IPR001680 WD40 repeat [PF00400] (142-177)
  IPR001680 WD40 repeat [PF00400] (221-261)
  IPR001680 WD40 repeat [PS50082] (103-135)
  IPR001680 WD40 repeat [SM00320] (96-135)
  IPR001680 WD40 repeat [SM00320] (140-177)
  IPR001680 WD40 repeat [SM00320] (182-217)
  IPR001680 WD40 repeat [SM00320] (220-261)
  IPR001680 WD40 repeat [SM00320] (264-303)
  IPR006612 THAP-type zinc finger [PF05485] (6-75)
  IPR006612 THAP-type zinc finger [PS50950] (1-82)
  IPR006612 THAP-type zinc finger [SM00980] (4-88)
  IPR051980 WD repeat domain-containing protein MORG1 [PTHR22842] (95-302)

Sequence (309 aa):
MVYEKCCISGCNTTRETHRLFRFPRNDNLRNLWMSFIVPTNPQLIVLSKEQLLNKRVCEKHFDIFQFDNEGRRLRYSYPSLLTDNEIAHGVPLTATGQPIRRYRGHASTVTCVKFNEESTMAISGSVDNTVAFWDTLSRRQEPVQVLKDAKDTITAVQVTNHEILTCSVDCHVRLYDIRVGKMTSDYIGQIVTFGSITHDGQCFVLSCADSTVKLFDKESGELLNTFSGHESKDLLLENAVNEKDSHIISGSANGEVFYWDLINSNCTRKLVHCKQKPVVTLSQHPTESYLLTACEDEVKLWGTKALEE

pLDDT: mean 78.73, std 19.87, range [31.44, 98.56]